Protein AF-A0A7S0N0L8-F1 (afdb_monomer)

Sequence (255 aa):
WGLKSSAADKDWKQLRCPPLEMFHFSRVVVDEFTYLSGRDREMVLNLKATFRWVLSGTPPVGGFADVKGIASFLGIHLGVDEAPPFSKKEQTKAEKFHHFREMHTSAWHARRHQLAQVFLDRFVRQNVAEIDEIPWEEHIEAVTLPPAERAIYMELEHHLQAMEMKTVKAVKASNKRGAGESDKEARLREVLGASGTPEEALLKRCSHFDLAGAASSARAACEEVVAVREAQLEDCKKELTECIAEAGALHDAIA

Mean predicted aligned error: 14.59 Å

Organism: NCBI:txid1411642

Nearest PDB structures (foldseek):
  7r78-assembly1_A  TM=6.888E-01  e=3.223E-12  Cryptococcus neoformans H99
  7r77-assembly1_A  TM=5.155E-01  e=2.733E-12  Cryptococcus neoformans H99
  7t02-assembly1_A  TM=5.258E-01  e=3.828E-11  Cryptococcus neoformans H99
  7r76-assembly1_A  TM=4.824E-01  e=1.873E-11  Cryptococcus neoformans H99

Solvent-accessible surface area (backbone atoms only — not comparable to full-atom values): 15777 Å² total; per-residue (Å²): 80,54,77,86,35,78,61,25,72,75,36,67,84,66,35,53,74,69,66,70,72,82,44,79,35,72,64,46,77,38,70,52,54,85,76,53,53,73,69,61,35,55,52,64,53,66,47,45,52,79,37,68,47,80,41,58,96,78,70,65,70,89,44,57,71,39,43,41,53,57,30,43,64,67,75,43,85,84,75,84,70,96,63,73,95,62,56,87,87,73,57,48,76,64,56,55,52,52,53,69,70,59,69,75,52,72,68,54,58,51,53,49,45,52,51,43,48,54,48,42,73,74,76,54,83,80,83,80,72,97,62,75,87,76,88,78,82,89,81,89,78,86,81,78,71,54,72,50,48,42,48,55,42,51,50,51,50,53,53,50,56,74,65,42,73,77,51,61,69,47,60,76,48,56,84,64,62,96,62,83,81,47,71,69,56,52,55,51,45,64,74,36,61,93,36,94,43,72,67,53,35,54,49,44,56,73,74,45,87,53,75,87,47,97,35,90,41,55,63,50,44,49,54,52,51,50,54,53,50,53,52,51,52,54,50,52,51,51,53,50,53,51,53,50,52,52,52,48,54,54,50,65,75,73,107

pLDDT: mean 78.0, std 13.95, range [39.47, 96.12]

Radius of gyration: 29.24 Å; Cα contacts (8 Å, |Δi|>4): 146; chains: 1; bounding box: 87×60×65 Å

Structure (mmCIF, N/CA/C/O backbone):
data_AF-A0A7S0N0L8-F1
#
_entry.id   AF-A0A7S0N0L8-F1
#
loop_
_atom_site.group_PDB
_atom_site.id
_atom_site.type_symbol
_atom_site.label_atom_id
_atom_site.label_alt_id
_atom_site.label_comp_id
_atom_site.label_asym_id
_atom_site.label_entity_id
_atom_site.label_seq_id
_atom_site.pdbx_PDB_ins_code
_atom_site.Cartn_x
_atom_site.Cartn_y
_atom_site.Cartn_z
_atom_site.occupancy
_atom_site.B_iso_or_equiv
_atom_site.auth_seq_id
_atom_site.auth_comp_id
_atom_site.auth_asym_id
_atom_site.auth_atom_id
_atom_site.pdbx_PDB_model_num
ATOM 1 N N . TRP A 1 1 ? 3.271 24.551 18.161 1.00 59.28 1 TRP A N 1
ATOM 2 C CA . TRP A 1 1 ? 2.129 24.321 19.069 1.00 59.28 1 TRP A CA 1
ATOM 3 C C . TRP A 1 1 ? 2.033 25.395 20.151 1.00 59.28 1 TRP A C 1
ATOM 5 O O . TRP A 1 1 ? 0.962 25.590 20.698 1.00 59.28 1 TRP A O 1
ATOM 15 N N . GLY A 1 2 ? 3.116 26.132 20.462 1.00 67.31 2 GLY A N 1
ATOM 16 C CA . GLY A 1 2 ? 3.045 27.228 21.442 1.00 67.31 2 GLY A CA 1
ATOM 17 C C . GLY A 1 2 ? 2.906 26.758 22.894 1.00 67.31 2 GLY A C 1
ATOM 18 O O . GLY A 1 2 ? 2.604 27.572 23.757 1.00 67.31 2 GLY A O 1
ATOM 19 N N . LEU A 1 3 ? 3.172 25.472 23.159 1.00 68.62 3 LEU A N 1
ATOM 20 C CA . LEU A 1 3 ? 3.034 24.808 24.464 1.00 68.62 3 LEU A CA 1
ATOM 21 C C . LEU A 1 3 ? 3.796 25.493 25.606 1.00 68.62 3 LEU A C 1
ATOM 23 O O . LEU A 1 3 ? 3.378 25.405 26.748 1.00 68.62 3 LEU A O 1
ATOM 27 N N . LYS A 1 4 ? 4.902 26.178 25.298 1.00 75.19 4 LYS A N 1
ATOM 28 C CA . LYS A 1 4 ? 5.724 26.912 26.276 1.00 75.19 4 LYS A CA 1
ATOM 29 C C . LYS A 1 4 ? 5.426 28.415 26.327 1.00 75.19 4 LYS A C 1
ATOM 31 O O . LYS A 1 4 ? 6.178 29.165 26.939 1.00 75.19 4 LYS A O 1
ATOM 36 N N . SER A 1 5 ? 4.399 28.885 25.619 1.00 81.94 5 SER A N 1
ATOM 37 C CA . SER A 1 5 ? 4.019 30.297 25.671 1.00 81.94 5 SER A CA 1
ATOM 38 C C . SER A 1 5 ? 3.266 30.590 26.967 1.00 81.94 5 SER A C 1
ATOM 40 O O . SER A 1 5 ? 2.423 29.805 27.392 1.00 81.94 5 SER A O 1
ATOM 42 N N . SER A 1 6 ? 3.521 31.754 27.562 1.00 78.56 6 SER A N 1
ATOM 43 C CA . SER A 1 6 ? 2.817 32.223 28.764 1.00 78.56 6 SER A CA 1
ATOM 44 C C . SER A 1 6 ? 1.303 32.381 28.560 1.00 78.56 6 SER A C 1
ATOM 46 O O . SER A 1 6 ? 0.546 32.381 29.527 1.00 78.56 6 SER A O 1
ATOM 48 N N . ALA A 1 7 ? 0.857 32.508 27.306 1.00 76.94 7 ALA A N 1
ATOM 49 C CA . ALA A 1 7 ? -0.554 32.525 26.935 1.00 76.94 7 ALA A CA 1
ATOM 50 C C . ALA A 1 7 ? -1.191 31.126 27.009 1.00 76.94 7 ALA A C 1
ATOM 52 O O . ALA A 1 7 ? -2.262 30.988 27.591 1.00 76.94 7 ALA A O 1
ATOM 53 N N . ALA A 1 8 ? -0.521 30.094 26.481 1.00 74.94 8 ALA A N 1
ATOM 54 C CA . ALA A 1 8 ? -1.006 28.712 26.536 1.00 74.94 8 ALA A CA 1
ATOM 55 C C . ALA A 1 8 ? -0.976 28.119 27.957 1.00 74.94 8 ALA A C 1
ATOM 57 O O . ALA A 1 8 ? -1.799 27.265 28.272 1.00 74.94 8 ALA A O 1
ATOM 58 N N . ASP A 1 9 ? -0.058 28.592 28.807 1.00 77.88 9 ASP A N 1
ATOM 59 C CA . ASP A 1 9 ? 0.037 28.202 30.222 1.00 77.88 9 ASP A CA 1
ATOM 60 C C . ASP A 1 9 ? -1.170 28.695 31.047 1.00 77.88 9 ASP A C 1
ATOM 62 O O . ASP A 1 9 ? -1.638 28.020 31.959 1.00 77.88 9 ASP A O 1
ATOM 66 N N . LYS A 1 10 ? -1.727 29.860 30.686 1.00 82.31 10 LYS A N 1
ATOM 67 C CA . LYS A 1 10 ? -2.929 30.422 31.326 1.00 82.31 10 LYS A CA 1
ATOM 68 C C . LYS A 1 10 ? -4.235 29.926 30.706 1.00 82.31 10 LYS A C 1
ATOM 70 O O . LYS A 1 10 ? -5.223 29.781 31.418 1.00 82.31 10 LYS A O 1
ATOM 75 N N . ASP A 1 11 ? -4.254 29.700 29.394 1.00 81.50 11 ASP A N 1
ATOM 76 C CA . ASP A 1 11 ? -5.420 29.212 28.658 1.00 81.50 11 ASP A CA 1
ATOM 77 C C . ASP A 1 11 ? -4.990 28.245 27.548 1.00 81.50 11 ASP A C 1
ATOM 79 O O . ASP A 1 11 ? -4.467 28.642 26.502 1.00 81.50 11 ASP A O 1
ATOM 83 N N . TRP A 1 12 ? -5.264 26.956 27.752 1.00 75.94 12 TRP A N 1
ATOM 84 C CA . TRP A 1 12 ? -4.922 25.897 26.801 1.00 75.94 12 TRP A CA 1
ATOM 85 C C . TRP A 1 12 ? -5.603 26.075 25.434 1.00 75.94 12 TRP A C 1
ATOM 87 O O . TRP A 1 12 ? -5.104 25.554 24.435 1.00 75.94 12 TRP A O 1
ATOM 97 N N . LYS A 1 13 ? -6.701 26.842 25.344 1.00 79.94 13 LYS A N 1
ATOM 98 C CA . LYS A 1 13 ? -7.379 27.143 24.069 1.00 79.94 13 LYS A CA 1
ATOM 99 C C . LYS A 1 13 ? -6.547 28.035 23.146 1.00 79.94 13 LYS A C 1
ATOM 101 O O . LYS A 1 13 ? -6.840 28.114 21.957 1.00 79.94 13 LYS A O 1
ATOM 106 N N . GLN A 1 14 ? -5.495 28.670 23.664 1.00 81.75 14 GLN A N 1
ATOM 107 C CA . GLN A 1 14 ? -4.545 29.460 22.875 1.00 81.75 14 GLN A CA 1
ATOM 108 C C . GLN A 1 14 ? -3.500 28.591 22.152 1.00 81.75 14 GLN A C 1
ATOM 110 O O . GLN A 1 14 ? -2.670 29.112 21.400 1.00 81.75 14 GLN A O 1
ATOM 115 N N . LEU A 1 15 ? -3.515 27.266 22.359 1.00 81.56 15 LEU A N 1
ATOM 116 C CA . LEU A 1 15 ? -2.658 26.342 21.622 1.00 81.56 15 LEU A CA 1
ATOM 117 C C . LEU A 1 15 ? -3.012 26.358 20.134 1.00 81.56 15 LEU A C 1
ATOM 119 O O . LEU A 1 15 ? -4.138 26.086 19.721 1.00 81.56 15 LEU A O 1
ATOM 123 N N . ARG A 1 16 ? -2.004 26.621 19.303 1.00 78.75 16 ARG A N 1
ATOM 124 C CA . ARG A 1 16 ? -2.140 26.516 17.849 1.00 78.75 16 ARG A CA 1
ATOM 125 C C . ARG A 1 16 ? -1.874 25.078 17.430 1.00 78.75 16 ARG A C 1
ATOM 127 O O . ARG A 1 16 ? -0.716 24.653 17.475 1.00 78.75 16 ARG A O 1
ATOM 134 N N . CYS A 1 17 ? -2.930 24.388 16.998 1.00 81.88 17 CYS A N 1
ATOM 135 C CA . CYS A 1 17 ? -2.909 22.986 16.574 1.00 81.88 17 CYS A CA 1
ATOM 136 C C . CYS A 1 17 ? -2.417 22.056 17.702 1.00 81.88 17 CYS A C 1
ATOM 138 O O . CYS A 1 17 ? -1.277 21.585 17.655 1.00 81.88 17 CYS A O 1
ATOM 140 N N . PRO A 1 18 ? -3.218 21.865 18.771 1.00 81.94 18 PRO A N 1
ATOM 141 C CA . PRO A 1 18 ? -2.878 20.892 19.796 1.00 81.94 18 PRO A CA 1
ATOM 142 C C . PRO A 1 18 ? -2.905 19.472 19.196 1.00 81.94 18 PRO A C 1
ATOM 144 O O . PRO A 1 18 ? -3.757 19.184 18.353 1.00 81.94 18 PRO A O 1
ATOM 147 N N . PRO A 1 19 ? -1.996 18.586 19.625 1.00 85.44 19 PRO A N 1
ATOM 148 C CA . PRO A 1 19 ? -2.001 17.185 19.219 1.00 85.44 19 PRO A CA 1
ATOM 149 C C . PRO A 1 19 ? -3.294 16.521 19.666 1.00 85.44 19 PRO A C 1
ATOM 151 O O . PRO A 1 19 ? -3.808 16.798 20.753 1.00 85.44 19 PRO A O 1
ATOM 154 N N . LEU A 1 20 ? -3.791 15.596 18.857 1.00 87.81 20 LEU A N 1
ATOM 155 C CA . LEU A 1 20 ? -5.008 14.867 19.192 1.00 87.81 20 LEU A CA 1
ATOM 156 C C . LEU A 1 20 ? -4.774 13.907 20.370 1.00 87.81 20 LEU A C 1
ATOM 158 O O . LEU A 1 20 ? -5.679 13.680 21.166 1.00 87.81 20 LEU A O 1
ATOM 162 N N . GLU A 1 21 ? -3.547 13.425 20.554 1.00 88.19 21 GLU A N 1
ATOM 163 C CA . GLU A 1 21 ? -3.136 12.509 21.623 1.00 88.19 21 GLU A CA 1
ATOM 164 C C . GLU A 1 21 ? -3.239 13.114 23.031 1.00 88.19 21 GLU A C 1
ATOM 166 O O . GLU A 1 21 ? -3.231 12.375 24.014 1.00 88.19 21 GLU A O 1
ATOM 171 N N . MET A 1 22 ? -3.349 14.442 23.152 1.00 87.19 22 MET A N 1
ATOM 172 C CA . MET A 1 22 ? -3.569 15.109 24.442 1.00 87.19 22 MET A CA 1
ATOM 173 C C . MET A 1 22 ? -4.994 14.933 24.975 1.00 87.19 22 MET A C 1
ATOM 175 O O . MET A 1 22 ? -5.239 15.205 26.151 1.00 87.19 22 MET A O 1
ATOM 179 N N . PHE A 1 23 ? -5.938 14.507 24.136 1.00 88.81 23 PHE A N 1
ATOM 180 C CA . PHE A 1 23 ? -7.350 14.452 24.485 1.00 88.81 23 PHE A CA 1
ATOM 181 C C . PHE A 1 23 ? -7.841 13.015 24.650 1.00 88.81 23 PHE A C 1
ATOM 183 O O . PHE A 1 23 ? -7.390 12.087 23.979 1.00 88.81 23 PHE A O 1
ATOM 190 N N . HIS A 1 24 ? -8.828 12.849 25.531 1.00 94.25 24 HIS A N 1
ATOM 191 C CA . HIS A 1 24 ? -9.632 11.634 25.602 1.00 94.25 24 HIS A CA 1
ATOM 192 C C . HIS A 1 24 ? -10.963 11.881 24.898 1.00 94.25 24 HIS A C 1
ATOM 194 O O . HIS A 1 24 ? -11.795 12.663 25.362 1.00 94.25 24 HIS A O 1
ATOM 200 N N . PHE A 1 25 ? -11.168 11.224 23.763 1.00 94.75 25 PHE A N 1
ATOM 201 C CA . PHE A 1 25 ? -12.360 11.407 22.949 1.00 94.75 25 PHE A CA 1
ATOM 202 C C . PHE A 1 25 ? -13.522 10.564 23.472 1.00 94.75 25 PHE A C 1
ATOM 204 O O . PHE A 1 25 ? -13.368 9.422 23.900 1.00 94.75 25 PHE A O 1
ATOM 211 N N . SER A 1 26 ? -14.743 11.086 23.376 1.00 96.12 26 SER A N 1
ATOM 212 C CA . SER A 1 26 ? -15.922 10.247 23.626 1.00 96.12 26 SER A CA 1
ATOM 213 C C . SER A 1 26 ? -16.056 9.167 22.549 1.00 96.12 26 SER A C 1
ATOM 215 O O . SER A 1 26 ? -16.363 8.019 22.856 1.00 96.12 26 SER A O 1
ATOM 217 N N . ARG A 1 27 ? -15.775 9.512 21.287 1.00 95.38 27 ARG A N 1
ATOM 218 C CA . ARG A 1 27 ? -15.850 8.598 20.147 1.00 95.38 27 ARG A CA 1
ATOM 219 C C . ARG A 1 27 ? -14.758 8.911 19.128 1.00 95.38 27 ARG A C 1
ATOM 221 O O . ARG A 1 27 ? -14.552 10.076 18.810 1.00 95.38 27 ARG A O 1
ATOM 228 N N . VAL A 1 28 ? -14.132 7.872 18.587 1.00 95.12 28 VAL A N 1
ATOM 229 C CA . VAL A 1 28 ? -13.297 7.934 17.379 1.00 95.12 28 VAL A CA 1
ATOM 230 C C . VAL A 1 28 ? -13.959 7.073 16.310 1.00 95.12 28 VAL A C 1
ATOM 232 O O . VAL A 1 28 ? -14.308 5.922 16.573 1.00 95.12 28 VAL A O 1
ATOM 235 N N . VAL A 1 29 ? -14.164 7.645 15.127 1.00 95.25 29 VAL A N 1
ATOM 236 C CA . VAL A 1 29 ? -14.691 6.944 13.952 1.00 95.25 29 VAL A CA 1
ATOM 237 C C . VAL A 1 29 ? -13.611 6.993 12.886 1.00 95.25 29 VAL A C 1
ATOM 239 O O . VAL A 1 29 ? -13.153 8.076 12.532 1.00 95.25 29 VAL A O 1
ATOM 242 N N . VAL A 1 30 ? -13.178 5.824 12.432 1.00 93.44 30 VAL A N 1
ATOM 243 C CA . VAL A 1 30 ? -12.195 5.674 11.363 1.00 93.44 30 VAL A CA 1
ATOM 244 C C . VAL A 1 30 ? -12.940 5.169 10.144 1.00 93.44 30 VAL A C 1
ATOM 246 O O . VAL A 1 30 ? -13.384 4.021 10.133 1.00 93.44 30 VAL A O 1
ATOM 249 N N . ASP A 1 31 ? -13.110 6.046 9.165 1.00 93.38 31 ASP A N 1
ATOM 250 C CA . ASP A 1 31 ? -13.675 5.681 7.874 1.00 93.38 31 ASP A CA 1
ATOM 251 C C . ASP A 1 31 ? -12.581 5.168 6.936 1.00 93.38 31 ASP A C 1
ATOM 253 O O . ASP A 1 31 ? -11.434 5.604 7.042 1.00 93.38 31 ASP A O 1
ATOM 257 N N . GLU A 1 32 ? -12.933 4.202 6.090 1.00 90.81 32 GLU A N 1
ATOM 258 C CA . GLU A 1 32 ? -12.035 3.442 5.210 1.00 90.81 32 GLU A CA 1
ATOM 259 C C . GLU A 1 32 ? -10.626 3.216 5.784 1.00 90.81 32 GLU A C 1
ATOM 261 O O . GLU A 1 32 ? -9.598 3.647 5.251 1.00 90.81 32 GLU A O 1
ATOM 266 N N . PHE A 1 33 ? -10.570 2.502 6.911 1.00 88.44 33 PHE A N 1
ATOM 267 C CA . PHE A 1 33 ? -9.317 2.263 7.641 1.00 88.44 33 PHE A CA 1
ATOM 268 C C . PHE A 1 33 ? -8.241 1.533 6.818 1.00 88.44 33 PHE A C 1
ATOM 270 O O . PHE A 1 33 ? -7.071 1.529 7.205 1.00 88.44 33 PHE A O 1
ATOM 277 N N . THR A 1 34 ? -8.627 0.904 5.707 1.00 86.56 34 THR A N 1
ATOM 278 C CA . THR A 1 34 ? -7.760 0.167 4.781 1.00 86.56 34 THR A CA 1
ATOM 279 C C . THR A 1 34 ? -6.712 1.059 4.116 1.00 86.56 34 THR A C 1
ATOM 281 O O . THR A 1 34 ? -5.635 0.571 3.778 1.00 86.56 34 THR A O 1
ATOM 284 N N . TYR A 1 35 ? -6.963 2.367 4.004 1.00 86.81 35 TYR A N 1
ATOM 285 C CA . TYR A 1 35 ? -5.993 3.326 3.468 1.00 86.81 35 TYR A CA 1
ATOM 286 C C . TYR A 1 35 ? -4.920 3.748 4.480 1.00 86.81 35 TYR A C 1
ATOM 288 O O . TYR A 1 35 ? -3.897 4.321 4.098 1.00 86.81 35 TYR A O 1
ATOM 296 N N . LEU A 1 36 ? -5.115 3.470 5.774 1.00 86.62 36 LEU A N 1
ATOM 297 C CA . LEU A 1 36 ? -4.161 3.874 6.802 1.00 86.62 36 LEU A CA 1
ATOM 298 C C . LEU A 1 36 ? -2.921 2.978 6.779 1.00 86.62 36 LEU A C 1
ATOM 300 O O . LEU A 1 36 ? -2.977 1.776 7.049 1.00 86.62 36 LEU A O 1
ATOM 304 N N . SER A 1 37 ? -1.762 3.591 6.550 1.00 85.75 37 SER A N 1
ATOM 305 C CA . SER A 1 37 ? -0.471 2.909 6.560 1.00 85.75 37 SER A CA 1
ATOM 306 C C . SER A 1 37 ? 0.581 3.704 7.333 1.00 85.75 37 SER A C 1
ATOM 308 O O . SER A 1 37 ? 0.452 4.907 7.561 1.00 85.75 37 SER A O 1
ATOM 310 N N . GLY A 1 38 ? 1.622 3.005 7.793 1.00 88.38 38 GLY A N 1
ATOM 311 C CA . GLY A 1 38 ? 2.767 3.619 8.461 1.00 88.38 38 GLY A CA 1
ATOM 312 C C . GLY A 1 38 ? 2.378 4.507 9.646 1.00 88.38 38 GLY A C 1
ATOM 313 O O . GLY A 1 38 ? 1.729 4.060 10.591 1.00 88.38 38 GLY A O 1
ATOM 314 N N . ARG A 1 39 ? 2.806 5.772 9.592 1.00 86.56 39 ARG A N 1
ATOM 315 C CA . ARG A 1 39 ? 2.667 6.737 10.692 1.00 86.56 39 ARG A CA 1
ATOM 316 C C . ARG A 1 39 ? 1.210 7.070 11.010 1.00 86.56 39 ARG A C 1
ATOM 318 O O . ARG A 1 39 ? 0.869 7.189 12.183 1.00 86.56 39 ARG A O 1
ATOM 325 N N . ASP A 1 40 ? 0.367 7.190 9.991 1.00 88.38 40 ASP A N 1
ATOM 326 C CA . ASP A 1 40 ? -1.020 7.629 10.166 1.00 88.38 40 ASP A CA 1
ATOM 327 C C . ASP A 1 40 ? -1.838 6.560 10.888 1.00 88.38 40 ASP A C 1
ATOM 329 O O . ASP A 1 40 ? -2.600 6.860 11.809 1.00 88.38 40 ASP A O 1
ATOM 333 N N . ARG A 1 41 ? -1.588 5.289 10.549 1.00 90.00 41 ARG A N 1
ATOM 334 C CA . ARG A 1 41 ? -2.147 4.148 11.275 1.00 90.00 41 ARG A CA 1
ATOM 335 C C . ARG A 1 41 ? -1.753 4.188 12.751 1.00 90.00 41 ARG A C 1
ATOM 337 O O . ARG A 1 41 ? -2.630 4.135 13.609 1.00 90.00 41 ARG A O 1
ATOM 344 N N . GLU A 1 42 ? -0.461 4.307 13.053 1.00 88.81 42 GLU A N 1
ATOM 345 C CA . GLU A 1 42 ? 0.034 4.320 14.438 1.00 88.81 42 GLU A CA 1
ATOM 346 C C . GLU A 1 42 ? -0.547 5.479 15.258 1.00 88.81 42 GLU A C 1
ATOM 348 O O . GLU A 1 42 ? -0.940 5.296 16.410 1.00 88.81 42 GLU A O 1
ATOM 353 N N . MET A 1 43 ? -0.669 6.664 14.664 1.00 89.38 43 MET A N 1
ATOM 354 C CA . MET A 1 43 ? -1.299 7.818 15.306 1.00 89.38 43 MET A CA 1
ATOM 355 C C . MET A 1 43 ? -2.754 7.515 15.699 1.00 89.38 43 MET A C 1
ATOM 357 O O . MET A 1 43 ? -3.129 7.662 16.862 1.00 89.38 43 MET A O 1
ATOM 361 N N . VAL A 1 44 ? -3.565 7.009 14.764 1.00 91.00 44 VAL A N 1
ATOM 362 C CA . VAL A 1 44 ? -4.989 6.700 14.996 1.00 91.00 44 VAL A CA 1
ATOM 363 C C . VAL A 1 44 ? -5.188 5.574 16.021 1.00 91.00 44 VAL A C 1
ATOM 365 O O . VAL A 1 44 ? -6.144 5.600 16.812 1.00 91.00 44 VAL A O 1
ATOM 368 N N . LEU A 1 45 ? -4.293 4.582 16.040 1.00 90.75 45 LEU A N 1
ATOM 369 C CA . LEU A 1 45 ? -4.301 3.501 17.031 1.00 90.75 45 LEU A CA 1
ATOM 370 C C . LEU A 1 45 ? -4.047 4.017 18.453 1.00 90.75 45 LEU A C 1
ATOM 372 O O . LEU A 1 45 ? -4.654 3.523 19.403 1.00 90.75 45 LEU A O 1
ATOM 376 N N . ASN A 1 46 ? -3.200 5.036 18.598 1.00 90.50 46 ASN A N 1
ATOM 377 C CA . ASN A 1 46 ? -2.808 5.569 19.900 1.00 90.50 46 ASN A CA 1
ATOM 378 C C . ASN A 1 46 ? -3.786 6.604 20.485 1.00 90.50 46 ASN A C 1
ATOM 380 O O . ASN A 1 46 ? -3.711 6.891 21.685 1.00 90.50 46 ASN A O 1
ATOM 384 N N . LEU A 1 47 ? -4.744 7.110 19.696 1.00 92.81 47 LEU A N 1
ATOM 385 C CA . LEU A 1 47 ? -5.791 8.012 20.190 1.00 92.81 47 LEU A CA 1
ATOM 386 C C . LEU A 1 47 ? -6.635 7.357 21.291 1.00 92.81 47 LEU A C 1
ATOM 388 O O . LEU A 1 47 ? -7.167 6.252 21.135 1.00 92.81 47 LEU A O 1
ATOM 392 N N . LYS A 1 48 ? -6.808 8.070 22.406 1.00 93.44 48 LYS A N 1
ATOM 393 C CA . LYS A 1 48 ? -7.613 7.603 23.539 1.00 93.44 48 LYS A CA 1
ATOM 394 C C . LYS A 1 48 ? -9.079 7.932 23.314 1.00 93.44 48 LYS A C 1
ATOM 396 O O . LYS A 1 48 ? -9.427 9.085 23.076 1.00 93.44 48 LYS A O 1
ATOM 401 N N . ALA A 1 49 ? -9.940 6.919 23.382 1.00 95.00 49 ALA A N 1
ATOM 402 C CA . ALA A 1 49 ? -11.372 7.107 23.217 1.00 95.00 49 ALA A CA 1
ATOM 403 C C . ALA A 1 49 ? -12.199 6.098 24.015 1.00 95.00 49 ALA A C 1
ATOM 405 O O . ALA A 1 49 ? -11.760 4.967 24.215 1.00 95.00 49 ALA A O 1
ATOM 406 N N . THR A 1 50 ? -13.406 6.493 24.428 1.00 95.25 50 THR A N 1
ATOM 407 C CA . THR A 1 50 ? -14.369 5.590 25.085 1.00 95.25 50 THR A CA 1
ATOM 408 C C . THR A 1 50 ? -15.017 4.630 24.087 1.00 95.25 50 THR A C 1
ATOM 410 O O . THR A 1 50 ? -15.164 3.446 24.373 1.00 95.25 50 THR A O 1
ATOM 413 N N . PHE A 1 51 ? -15.381 5.125 22.901 1.00 94.19 51 PHE A N 1
ATOM 414 C CA . PHE A 1 51 ? -15.980 4.323 21.834 1.00 94.19 51 PHE A CA 1
ATOM 415 C C . PHE A 1 51 ? -15.158 4.425 20.553 1.00 94.19 51 PHE A C 1
ATOM 417 O O . PHE A 1 51 ? -14.737 5.517 20.166 1.00 94.19 51 PHE A O 1
ATOM 424 N N . ARG A 1 52 ? -14.963 3.297 19.868 1.00 94.50 52 ARG A N 1
ATOM 425 C CA . ARG A 1 52 ? -14.221 3.231 18.606 1.00 94.50 52 ARG A CA 1
ATOM 426 C C . ARG A 1 52 ? -15.056 2.517 17.554 1.00 94.50 52 ARG A C 1
ATOM 428 O O . ARG A 1 52 ? -15.596 1.450 17.823 1.00 94.50 52 ARG A O 1
ATOM 435 N N . TRP A 1 53 ? -15.166 3.140 16.388 1.00 94.19 53 TRP A N 1
ATOM 436 C CA . TRP A 1 53 ? -15.882 2.616 15.232 1.00 94.19 53 TRP A CA 1
ATOM 437 C C . TRP A 1 53 ? -14.938 2.607 14.045 1.00 94.19 53 TRP A C 1
ATOM 439 O O . TRP A 1 53 ? -14.197 3.566 13.834 1.00 94.19 53 TRP A O 1
ATOM 449 N N . VAL A 1 54 ? -14.962 1.513 13.301 1.00 93.38 54 VAL A N 1
ATOM 450 C CA . VAL A 1 54 ? -14.114 1.295 12.135 1.00 93.38 54 VAL A CA 1
ATOM 451 C C . VAL A 1 54 ? -15.040 0.913 10.995 1.00 93.38 54 VAL A C 1
ATOM 453 O O . VAL A 1 54 ? -15.827 -0.021 11.145 1.00 93.38 54 VAL A O 1
ATOM 456 N N . LEU A 1 55 ? -14.979 1.663 9.902 1.00 92.88 55 LEU A N 1
ATOM 457 C CA . LEU A 1 55 ? -15.839 1.498 8.739 1.00 92.88 55 LEU A CA 1
ATOM 458 C C . LEU A 1 55 ? -14.970 1.154 7.529 1.00 92.88 55 LEU A C 1
ATOM 460 O O . LEU A 1 55 ? -13.858 1.664 7.388 1.00 92.88 55 LEU A O 1
ATOM 464 N N . SER A 1 56 ? -15.457 0.243 6.694 1.00 89.50 56 SER A N 1
ATOM 465 C CA . SER A 1 56 ? -14.903 -0.012 5.367 1.00 89.50 56 SER A CA 1
ATOM 466 C C . SER A 1 56 ? -15.931 -0.746 4.519 1.00 89.50 56 SER A C 1
ATOM 468 O O . SER A 1 56 ? -16.625 -1.632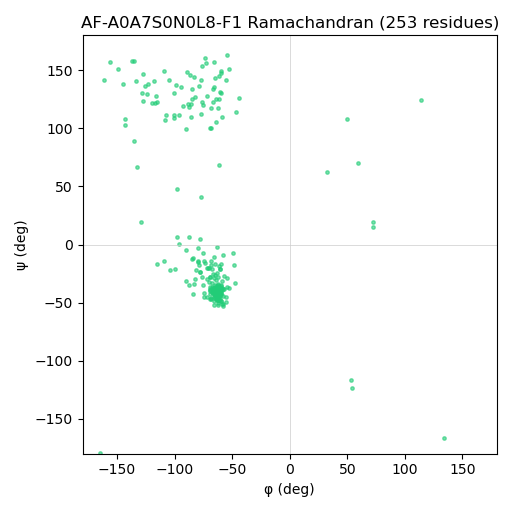 5.028 1.00 89.50 56 SER A O 1
ATOM 470 N N . GLY A 1 57 ? -16.006 -0.405 3.235 1.00 85.75 57 GLY A N 1
ATOM 471 C CA . GLY A 1 57 ? -16.771 -1.159 2.246 1.00 85.75 57 GLY A CA 1
ATOM 472 C C . GLY A 1 57 ? -16.123 -2.498 1.882 1.00 85.75 57 GLY A C 1
ATOM 473 O O . GLY A 1 57 ? -16.826 -3.463 1.592 1.00 85.75 57 GLY A O 1
ATOM 474 N N . THR A 1 58 ? -14.792 -2.590 1.948 1.00 85.38 58 THR A N 1
ATOM 475 C CA . THR A 1 58 ? -14.023 -3.785 1.560 1.00 85.38 58 THR A CA 1
ATOM 476 C C . THR A 1 58 ? -12.978 -4.147 2.623 1.00 85.38 58 THR A C 1
ATOM 478 O O . THR A 1 58 ? -11.772 -4.026 2.375 1.00 85.38 58 THR A O 1
ATOM 481 N N . PRO A 1 59 ? -13.394 -4.573 3.833 1.00 82.94 59 PRO A N 1
ATOM 482 C CA . PRO A 1 59 ? -12.447 -4.916 4.884 1.00 82.94 59 PRO A CA 1
ATOM 483 C C . PRO A 1 59 ? -11.627 -6.160 4.491 1.00 82.94 59 PRO A C 1
ATOM 485 O O . PRO A 1 59 ? -12.204 -7.165 4.066 1.00 82.94 59 PRO A O 1
ATOM 488 N N . PRO A 1 60 ? -10.292 -6.153 4.663 1.00 81.56 60 PRO A N 1
ATOM 489 C CA . PRO A 1 60 ? -9.481 -7.340 4.453 1.00 81.56 60 PRO A CA 1
ATOM 490 C C . PRO A 1 60 ? -9.807 -8.364 5.547 1.00 81.56 60 PRO A C 1
ATOM 492 O O . PRO A 1 60 ? -9.624 -8.119 6.739 1.00 81.56 60 PRO A O 1
ATOM 495 N N . VAL A 1 61 ? -10.327 -9.517 5.134 1.00 80.31 61 VAL A N 1
ATOM 496 C CA . VAL A 1 61 ? -10.673 -10.650 6.013 1.00 80.31 61 VAL A CA 1
ATOM 497 C C . VAL A 1 61 ? -10.074 -11.965 5.498 1.00 80.31 61 VAL A C 1
ATOM 499 O O . VAL A 1 61 ? -10.524 -13.046 5.866 1.00 80.31 61 VAL A O 1
ATOM 502 N N . GLY A 1 62 ? -9.056 -11.879 4.633 1.00 79.19 62 GLY A N 1
ATOM 503 C CA . GLY A 1 62 ? -8.457 -13.026 3.944 1.00 79.19 62 GLY A CA 1
ATOM 504 C C . GLY A 1 62 ? -7.653 -13.952 4.860 1.00 79.19 62 GLY A C 1
ATOM 505 O O . GLY A 1 62 ? -7.451 -15.119 4.531 1.00 79.19 62 GLY A O 1
ATOM 506 N N . GLY A 1 63 ? -7.227 -13.470 6.030 1.00 84.69 63 GLY A N 1
ATOM 507 C CA . GLY A 1 63 ? -6.585 -14.300 7.044 1.00 84.69 63 GLY A CA 1
ATOM 508 C C . GLY A 1 63 ? -6.503 -13.653 8.424 1.00 84.69 63 GLY A C 1
ATOM 509 O O . GLY A 1 63 ? -6.920 -12.518 8.650 1.00 84.69 63 GLY A O 1
ATOM 510 N N . PHE A 1 64 ? -5.915 -14.383 9.378 1.00 87.69 64 PHE A N 1
ATOM 511 C CA . PHE A 1 64 ? -5.803 -13.926 10.770 1.00 87.69 64 PHE A CA 1
ATOM 512 C C . PHE A 1 64 ? -5.083 -12.578 10.925 1.00 87.69 64 PHE A C 1
ATOM 514 O O . PHE A 1 64 ? -5.467 -11.779 11.777 1.00 87.69 64 PHE A O 1
ATOM 521 N N . ALA A 1 65 ? -4.038 -12.328 10.130 1.00 86.44 65 ALA A N 1
ATOM 522 C CA . ALA A 1 65 ? -3.274 -11.083 10.200 1.00 86.44 65 ALA A CA 1
ATOM 523 C C . ALA A 1 65 ? -4.151 -9.859 9.888 1.00 86.44 65 ALA A C 1
ATOM 525 O O . ALA A 1 65 ? -4.043 -8.838 10.569 1.00 86.44 65 ALA A O 1
ATOM 526 N N . ASP A 1 66 ? -5.070 -9.994 8.932 1.00 87.62 66 ASP A N 1
ATOM 527 C CA . ASP A 1 66 ? -5.978 -8.920 8.539 1.00 87.62 66 ASP A CA 1
ATOM 528 C C . ASP A 1 66 ? -6.996 -8.633 9.650 1.00 87.62 66 ASP A C 1
ATOM 530 O O . ASP A 1 66 ? -7.153 -7.492 10.089 1.00 87.62 66 ASP A O 1
ATOM 534 N N . VAL A 1 67 ? -7.599 -9.690 10.208 1.00 90.81 67 VAL A N 1
ATOM 535 C CA . VAL A 1 67 ? -8.544 -9.582 11.333 1.00 90.81 67 VAL A CA 1
ATOM 536 C C . VAL A 1 67 ? -7.865 -9.003 12.577 1.00 90.81 67 VAL A C 1
ATOM 538 O O . VAL A 1 67 ? -8.439 -8.169 13.278 1.00 90.81 67 VAL A O 1
ATOM 541 N N . LYS A 1 68 ? -6.609 -9.378 12.840 1.00 89.75 68 LYS A N 1
ATOM 542 C CA . LYS A 1 68 ? -5.788 -8.773 13.896 1.00 89.75 68 LYS A CA 1
ATOM 543 C C . LYS A 1 68 ? -5.532 -7.288 13.633 1.00 89.75 68 LYS A C 1
ATOM 545 O O . LYS A 1 68 ? -5.563 -6.493 14.573 1.00 89.75 68 LYS A O 1
ATOM 550 N N . GLY A 1 69 ? -5.315 -6.906 12.375 1.00 88.75 69 GLY A N 1
ATOM 551 C CA . GLY A 1 69 ? -5.241 -5.512 11.948 1.00 88.75 69 GLY A CA 1
ATOM 552 C C . GLY A 1 69 ? -6.491 -4.731 12.350 1.00 88.75 69 GLY A C 1
ATOM 553 O O . GLY A 1 69 ? -6.375 -3.702 13.013 1.00 88.75 69 GLY A O 1
ATOM 554 N N . ILE A 1 70 ? -7.679 -5.264 12.065 1.00 91.12 70 ILE A N 1
ATOM 555 C CA . ILE A 1 70 ? -8.963 -4.658 12.459 1.00 91.12 70 ILE A CA 1
ATOM 556 C C . ILE A 1 70 ? -9.086 -4.568 13.985 1.00 91.12 70 ILE A C 1
ATOM 558 O O . ILE A 1 70 ? -9.393 -3.509 14.530 1.00 91.12 70 ILE A O 1
ATOM 562 N N . ALA A 1 71 ? -8.789 -5.658 14.695 1.00 91.88 71 ALA A N 1
ATOM 563 C CA . ALA A 1 71 ? -8.866 -5.705 16.152 1.00 91.88 71 ALA A CA 1
ATOM 564 C C . ALA A 1 71 ? -7.950 -4.676 16.829 1.00 91.88 71 ALA A C 1
ATOM 566 O O . ALA A 1 71 ? -8.343 -4.073 17.831 1.00 91.88 71 ALA A O 1
ATOM 567 N N . SER A 1 72 ? -6.777 -4.400 16.243 1.00 91.25 72 SER A N 1
ATOM 568 C CA . SER A 1 72 ? -5.868 -3.366 16.743 1.00 91.25 72 SER A CA 1
ATOM 569 C C . SER A 1 72 ? -6.525 -1.981 16.766 1.00 91.25 72 SER A C 1
ATOM 571 O O . SER A 1 72 ? -6.372 -1.259 17.750 1.00 91.25 72 SER A O 1
ATOM 573 N N . PHE A 1 73 ? -7.366 -1.650 15.776 1.00 90.50 73 PHE A N 1
ATOM 574 C CA . PHE A 1 73 ? -8.125 -0.395 15.759 1.00 90.50 73 PHE A CA 1
ATOM 575 C C . PHE A 1 73 ? -9.198 -0.304 16.834 1.00 90.50 73 PHE A C 1
ATOM 577 O O . PHE A 1 73 ? -9.627 0.805 17.136 1.00 90.50 73 PHE A O 1
ATOM 584 N N . LEU A 1 74 ? -9.611 -1.416 17.436 1.00 90.56 74 LEU A N 1
ATOM 585 C CA . LEU A 1 74 ? -10.515 -1.443 18.587 1.00 90.56 74 LEU A CA 1
ATOM 586 C C . LEU A 1 74 ? -9.759 -1.548 19.922 1.00 90.56 74 LEU A C 1
ATOM 588 O O . LEU A 1 74 ? -10.387 -1.582 20.977 1.00 90.56 74 LEU A O 1
ATOM 592 N N . GLY A 1 75 ? -8.423 -1.598 19.891 1.00 87.25 75 GLY A N 1
ATOM 593 C CA . GLY A 1 75 ? -7.590 -1.824 21.073 1.00 87.25 75 GLY A CA 1
ATOM 594 C C . GLY A 1 75 ? -7.642 -3.264 21.595 1.00 87.25 75 GLY A C 1
ATOM 595 O O . GLY A 1 75 ? -7.309 -3.504 22.753 1.00 87.25 75 GLY A O 1
ATOM 596 N N . ILE A 1 76 ? -8.068 -4.223 20.766 1.00 90.38 76 ILE A N 1
ATOM 597 C CA . ILE A 1 76 ? -8.182 -5.640 21.123 1.00 90.38 76 ILE A CA 1
ATOM 598 C C . ILE A 1 76 ? -6.971 -6.397 20.576 1.00 90.38 76 ILE A C 1
ATOM 600 O O . ILE A 1 76 ? -6.636 -6.311 19.395 1.00 90.38 76 ILE A O 1
ATOM 604 N N . HIS A 1 77 ? -6.324 -7.184 21.434 1.00 88.56 77 HIS A N 1
ATOM 605 C CA . HIS A 1 77 ? -5.177 -8.001 21.056 1.00 88.56 77 HIS A CA 1
ATOM 606 C C . HIS A 1 77 ? -5.592 -9.462 20.836 1.00 88.56 77 HIS A C 1
ATOM 608 O O . HIS A 1 77 ? -5.896 -10.170 21.792 1.00 88.56 77 HIS A O 1
ATOM 614 N N . LEU A 1 78 ? -5.589 -9.921 19.579 1.00 86.00 78 LEU A N 1
ATOM 615 C CA . LEU A 1 78 ? -5.974 -11.297 19.220 1.00 86.00 78 LEU A CA 1
ATOM 616 C C . LEU A 1 78 ? -4.834 -12.323 19.338 1.00 86.00 78 LEU A C 1
ATOM 618 O O . LEU A 1 78 ? -5.095 -13.523 19.291 1.00 86.00 78 LEU A O 1
ATOM 622 N N . GLY A 1 79 ? -3.583 -11.876 19.489 1.00 82.69 79 GLY A N 1
ATOM 623 C CA . GLY A 1 79 ? -2.419 -12.746 19.670 1.00 82.69 79 GLY A CA 1
ATOM 624 C C . GLY A 1 79 ? -1.208 -12.374 18.812 1.00 82.69 79 GLY A C 1
ATOM 625 O O . GLY A 1 79 ? -1.125 -11.292 18.224 1.00 82.69 79 GLY A O 1
ATOM 626 N N . VAL A 1 80 ? -0.248 -13.296 18.751 1.00 75.12 80 VAL A N 1
ATOM 627 C CA . VAL A 1 80 ? 1.077 -13.104 18.141 1.00 75.12 80 VAL A CA 1
ATOM 628 C C . VAL A 1 80 ? 1.065 -13.464 16.648 1.00 75.12 80 VAL A C 1
ATOM 630 O O . VAL A 1 80 ? 0.292 -14.316 16.204 1.00 75.12 80 VAL A O 1
ATOM 633 N N . ASP A 1 81 ? 1.897 -12.774 15.865 1.00 69.44 81 ASP A N 1
ATOM 634 C CA . ASP A 1 81 ? 2.082 -13.054 14.436 1.00 69.44 81 ASP A CA 1
ATOM 635 C C . ASP A 1 81 ? 2.957 -14.296 14.212 1.00 69.44 81 ASP A C 1
ATOM 637 O O . ASP A 1 81 ? 3.797 -14.632 15.039 1.00 69.44 81 ASP A O 1
ATOM 641 N N . GLU A 1 82 ? 2.772 -14.977 13.076 1.00 64.44 82 GLU A N 1
ATOM 642 C CA . GLU A 1 82 ? 3.628 -16.112 12.671 1.00 64.44 82 GLU A CA 1
ATOM 643 C C . GLU A 1 82 ? 5.039 -15.672 12.282 1.00 64.44 82 GLU A C 1
ATOM 645 O O . GLU A 1 82 ? 6.011 -16.412 12.444 1.00 64.44 82 GLU A O 1
ATOM 650 N N . ALA A 1 83 ? 5.143 -14.470 11.719 1.00 62.03 83 ALA A N 1
ATOM 651 C CA . ALA A 1 83 ? 6.407 -13.866 11.362 1.00 62.03 83 ALA A CA 1
ATOM 652 C C . ALA A 1 83 ? 6.818 -12.886 12.466 1.00 62.03 83 ALA A C 1
ATOM 654 O O . ALA A 1 83 ? 5.977 -12.122 12.947 1.00 62.03 83 ALA A O 1
ATOM 655 N N . PRO A 1 84 ? 8.100 -12.864 12.862 1.00 55.69 84 PRO A N 1
ATOM 656 C CA . PRO A 1 84 ? 8.586 -11.853 13.785 1.00 55.69 84 PRO A CA 1
ATOM 657 C C . PRO A 1 84 ? 8.384 -10.445 13.194 1.00 55.69 84 PRO A C 1
ATOM 659 O O . PRO A 1 84 ? 8.508 -10.265 11.979 1.00 55.69 84 PRO A O 1
ATOM 662 N N . PRO A 1 85 ? 8.159 -9.428 14.044 1.00 54.69 85 PRO A N 1
ATOM 663 C CA . PRO A 1 85 ? 7.990 -8.038 13.613 1.00 54.69 85 PRO A CA 1
ATOM 664 C C . PRO A 1 85 ? 9.266 -7.439 12.993 1.00 54.69 85 PRO A C 1
ATOM 666 O O . PRO A 1 85 ? 9.231 -6.357 12.412 1.00 54.69 85 PRO A O 1
ATOM 669 N N . PHE A 1 86 ? 10.403 -8.132 13.104 1.00 54.88 86 PHE A N 1
ATOM 670 C CA . PHE A 1 86 ? 11.689 -7.679 12.591 1.00 54.88 86 PHE A CA 1
ATOM 671 C C . PHE A 1 86 ? 11.870 -8.040 11.120 1.00 54.88 86 PHE A C 1
ATOM 673 O O . PHE A 1 86 ? 11.699 -9.193 10.708 1.00 54.88 86 PHE A O 1
ATOM 680 N N . SER A 1 87 ? 12.332 -7.069 10.333 1.00 53.69 87 SER A N 1
ATOM 681 C CA . SER A 1 87 ? 12.772 -7.305 8.961 1.00 53.69 87 SER A CA 1
ATOM 682 C C . SER A 1 87 ? 13.857 -8.392 8.942 1.00 53.69 87 SER A C 1
ATOM 684 O O . SER A 1 87 ? 14.761 -8.387 9.777 1.00 53.69 87 SER A O 1
ATOM 686 N N . LYS A 1 88 ? 13.862 -9.291 7.940 1.00 58.09 88 LYS A N 1
ATOM 687 C CA . LYS A 1 88 ? 14.903 -10.342 7.734 1.00 58.09 88 LYS A CA 1
ATOM 688 C C . LYS A 1 88 ? 16.354 -9.821 7.801 1.00 58.09 88 LYS A C 1
ATOM 690 O O . LYS A 1 88 ? 17.307 -10.602 7.896 1.00 58.09 88 LYS A O 1
ATOM 695 N N . LYS A 1 89 ? 16.492 -8.503 7.657 1.00 58.06 89 LYS A N 1
ATOM 696 C CA . LYS A 1 89 ? 17.689 -7.672 7.661 1.00 58.06 89 LYS A CA 1
ATOM 697 C C . LYS A 1 89 ? 18.261 -7.390 9.061 1.00 58.06 89 LYS A C 1
ATOM 699 O O . LYS A 1 89 ? 19.454 -7.112 9.119 1.00 58.06 89 LYS A O 1
ATOM 704 N N . GLU A 1 90 ? 17.451 -7.467 10.113 1.00 58.69 90 GLU A N 1
ATOM 705 C CA . GLU A 1 90 ? 17.809 -7.147 11.509 1.00 58.69 90 GLU A CA 1
ATOM 706 C C . GLU A 1 90 ? 17.893 -8.390 12.397 1.00 58.69 90 GLU A C 1
ATOM 708 O O . GLU A 1 90 ? 18.476 -8.339 13.472 1.00 58.69 90 GLU A O 1
ATOM 713 N N . GLN A 1 91 ? 17.373 -9.524 11.924 1.00 61.88 91 GLN A N 1
ATOM 714 C CA . GLN A 1 91 ? 17.370 -10.756 12.702 1.00 61.88 91 GLN A CA 1
ATOM 715 C C . GLN A 1 91 ? 18.764 -11.365 12.826 1.00 61.88 91 GLN A C 1
ATOM 717 O O . GLN A 1 91 ? 19.433 -11.652 11.817 1.00 61.88 91 GLN A O 1
ATOM 722 N N . THR A 1 92 ? 19.162 -11.648 14.063 1.00 72.44 92 THR A N 1
ATOM 723 C CA . THR A 1 92 ? 20.385 -12.399 14.346 1.00 72.44 92 THR A CA 1
ATOM 724 C C . THR A 1 92 ? 20.269 -13.839 13.832 1.00 72.44 92 THR A C 1
ATOM 726 O O . THR A 1 92 ? 19.181 -14.385 13.629 1.00 72.44 92 THR A O 1
ATOM 729 N N . LYS A 1 93 ? 21.412 -14.500 13.588 1.00 71.62 93 LYS A N 1
ATOM 730 C CA . LYS A 1 93 ? 21.418 -15.918 13.175 1.00 71.62 93 LYS A CA 1
ATOM 731 C C . LYS A 1 93 ? 20.736 -16.815 14.221 1.00 71.62 93 LYS A C 1
ATOM 733 O O . LYS A 1 93 ? 20.111 -17.800 13.842 1.00 71.62 93 LYS A O 1
ATOM 738 N N . ALA A 1 94 ? 20.822 -16.442 15.500 1.00 69.75 94 ALA A N 1
ATOM 739 C CA . ALA A 1 94 ? 20.150 -17.124 16.599 1.00 69.75 94 ALA A CA 1
ATOM 740 C C . ALA A 1 94 ? 18.624 -16.951 16.533 1.00 69.75 94 ALA A C 1
ATOM 742 O O . ALA A 1 94 ? 17.911 -17.944 16.589 1.00 69.75 94 ALA A O 1
ATOM 743 N N . GLU A 1 95 ? 18.110 -15.737 16.317 1.00 69.75 95 GLU A N 1
ATOM 744 C CA . GLU A 1 95 ? 16.663 -15.491 16.162 1.00 69.75 95 GLU A CA 1
ATOM 745 C C . GLU A 1 95 ? 16.063 -16.238 14.968 1.00 69.75 95 GLU A C 1
ATOM 747 O O . GLU A 1 95 ? 14.997 -16.838 15.086 1.00 69.75 95 GLU A O 1
ATOM 752 N N . LYS A 1 96 ? 16.776 -16.282 13.834 1.00 67.00 96 LYS A N 1
ATOM 753 C CA . LYS A 1 96 ? 16.358 -17.090 12.675 1.00 67.00 96 LYS A CA 1
ATOM 754 C C . LYS A 1 96 ? 16.280 -18.572 13.024 1.00 67.00 96 LYS A C 1
ATOM 756 O O . LYS A 1 96 ? 15.333 -19.243 12.633 1.00 67.00 96 LYS A O 1
ATOM 761 N N . PHE A 1 97 ? 17.266 -19.081 13.759 1.00 66.50 97 PHE A N 1
ATOM 762 C CA . PHE A 1 97 ? 17.297 -20.479 14.180 1.00 66.50 97 PHE A CA 1
ATOM 763 C C . PHE A 1 97 ? 16.186 -20.812 15.189 1.00 66.50 97 PHE A C 1
ATOM 765 O O . PHE A 1 97 ? 15.547 -21.854 15.068 1.00 66.50 97 PHE A O 1
ATOM 772 N N . HIS A 1 98 ? 15.911 -19.919 16.144 1.00 63.88 98 HIS A N 1
ATOM 773 C CA . HIS A 1 98 ? 14.800 -20.069 17.086 1.00 63.88 98 HIS A CA 1
ATOM 774 C C . HIS A 1 98 ? 13.440 -20.067 16.377 1.00 63.88 98 HIS A C 1
ATOM 776 O O . HIS A 1 98 ? 12.605 -20.910 16.690 1.00 63.88 98 HIS A O 1
ATOM 782 N N . HIS A 1 99 ? 13.256 -19.223 15.358 1.00 61.44 99 HIS A N 1
ATOM 783 C CA . HIS A 1 99 ? 12.028 -19.191 14.555 1.00 61.44 99 HIS A CA 1
ATOM 784 C C . HIS A 1 99 ? 11.783 -20.497 13.788 1.00 61.44 99 HIS A C 1
ATOM 786 O O . HIS A 1 99 ? 10.680 -21.031 13.819 1.00 61.44 99 HIS A O 1
ATOM 792 N N . PHE A 1 100 ? 12.824 -21.083 13.186 1.00 61.62 100 PHE A N 1
ATOM 793 C CA . PHE A 1 100 ? 12.707 -22.405 12.556 1.00 61.62 100 PHE A CA 1
ATOM 794 C C . PHE A 1 100 ? 12.402 -23.528 13.558 1.00 61.62 100 PHE A C 1
ATOM 796 O O . PHE A 1 100 ? 11.820 -24.542 13.175 1.00 61.62 100 PHE A O 1
ATOM 803 N N . ARG A 1 101 ? 12.786 -23.365 14.831 1.00 57.59 101 ARG A N 1
ATOM 804 C CA . ARG A 1 101 ? 12.473 -24.317 15.908 1.00 57.59 101 ARG A CA 1
ATOM 805 C C . ARG A 1 101 ? 11.025 -24.225 16.381 1.00 57.59 101 ARG A C 1
ATOM 807 O O . ARG A 1 101 ? 10.491 -25.224 16.851 1.00 57.59 101 ARG A O 1
ATOM 814 N N . GLU A 1 102 ? 10.401 -23.061 16.257 1.00 59.03 102 GLU A N 1
ATOM 815 C CA . GLU A 1 102 ? 9.026 -22.795 16.680 1.00 59.03 102 GLU A CA 1
ATOM 816 C C . GLU A 1 102 ? 8.049 -22.888 15.503 1.00 59.03 102 GLU A C 1
ATOM 818 O O . GLU A 1 102 ? 7.195 -22.026 15.310 1.00 59.03 102 GLU A O 1
ATOM 823 N N . MET A 1 103 ? 8.135 -23.957 14.701 1.00 63.91 103 MET A N 1
ATOM 824 C CA . MET A 1 103 ? 7.022 -24.273 13.807 1.00 63.91 103 MET A CA 1
ATOM 825 C C . MET A 1 103 ? 5.801 -24.610 14.664 1.00 63.91 103 MET A C 1
ATOM 827 O O . MET A 1 103 ? 5.732 -25.664 15.302 1.00 63.91 103 MET A O 1
ATOM 831 N N . HIS A 1 104 ? 4.855 -23.676 14.724 1.00 73.62 104 HIS A N 1
ATOM 832 C CA . HIS A 1 104 ? 3.594 -23.886 15.410 1.00 73.62 104 HIS A CA 1
ATOM 833 C C . HIS A 1 104 ? 2.845 -25.077 14.799 1.00 73.62 104 HIS A C 1
ATOM 835 O O . HIS A 1 104 ? 2.942 -25.380 13.611 1.00 73.62 104 HIS A O 1
ATOM 841 N N . THR A 1 105 ? 2.104 -25.796 15.637 1.00 82.56 105 THR A N 1
ATOM 842 C CA . THR A 1 105 ? 1.338 -26.961 15.192 1.00 82.56 105 THR A CA 1
ATOM 843 C C . THR A 1 105 ? 0.126 -26.529 14.365 1.00 82.56 105 THR A C 1
ATOM 845 O O . THR A 1 105 ? -0.416 -25.440 14.550 1.00 82.56 105 THR A O 1
ATOM 848 N N . SER A 1 106 ? -0.384 -27.408 13.499 1.00 83.62 106 SER A N 1
ATOM 849 C CA . SER A 1 106 ? -1.639 -27.171 12.761 1.00 83.62 106 SER A CA 1
ATOM 850 C C . SER A 1 106 ? -2.808 -26.799 13.687 1.00 83.62 106 SER A C 1
ATOM 852 O O . SER A 1 106 ? -3.594 -25.904 13.378 1.00 83.62 106 SER A O 1
ATOM 854 N N . ALA A 1 107 ? -2.872 -27.416 14.871 1.00 86.06 107 ALA A N 1
ATOM 855 C CA . ALA A 1 107 ? -3.853 -27.104 15.907 1.00 86.06 107 ALA A CA 1
ATOM 856 C C . ALA A 1 107 ? -3.745 -25.657 16.428 1.00 86.06 107 ALA A C 1
ATOM 858 O O . ALA A 1 107 ? -4.764 -25.031 16.724 1.00 86.06 107 ALA A O 1
ATOM 859 N N . TRP A 1 108 ? -2.534 -25.099 16.512 1.00 86.56 108 TRP A N 1
ATOM 860 C CA . TRP A 1 108 ? -2.326 -23.698 16.882 1.00 86.56 108 TRP A CA 1
ATOM 861 C C . TRP A 1 108 ? -2.892 -22.748 15.816 1.00 86.56 108 TRP A C 1
ATOM 863 O O . TRP A 1 108 ? -3.642 -21.829 16.154 1.00 86.56 108 TRP A O 1
ATOM 873 N N . HIS A 1 109 ? -2.628 -23.016 14.531 1.00 85.38 109 HIS A N 1
ATOM 874 C CA . HIS A 1 109 ? -3.162 -22.210 13.423 1.00 85.38 109 HIS A CA 1
ATOM 875 C C . HIS A 1 109 ? -4.696 -22.253 13.364 1.00 85.38 109 HIS A C 1
ATOM 877 O O . HIS A 1 109 ? -5.334 -21.215 13.152 1.00 85.38 109 HIS A O 1
ATOM 883 N N . ALA A 1 110 ? -5.287 -23.429 13.607 1.00 88.06 110 ALA A N 1
ATOM 884 C CA . ALA A 1 110 ? -6.735 -23.615 13.667 1.00 88.06 110 ALA A CA 1
ATOM 885 C C . ALA A 1 110 ? -7.364 -22.833 14.831 1.00 88.06 110 ALA A C 1
ATOM 887 O O . ALA A 1 110 ? -8.326 -22.090 14.636 1.00 88.06 110 ALA A O 1
ATOM 888 N N . ARG A 1 111 ? -6.775 -22.918 16.032 1.00 88.69 111 ARG A N 1
ATOM 889 C CA . ARG A 1 111 ? -7.244 -22.167 17.207 1.00 88.69 111 ARG A CA 1
ATOM 890 C C . ARG A 1 111 ? -7.205 -20.660 16.972 1.00 88.69 111 ARG A C 1
ATOM 892 O O . ARG A 1 111 ? -8.106 -19.937 17.385 1.00 88.69 111 ARG A O 1
ATOM 899 N N . ARG A 1 112 ? -6.169 -20.178 16.293 1.00 89.31 112 ARG A N 1
ATOM 900 C CA . ARG A 1 112 ? -6.006 -18.764 15.970 1.00 89.31 112 ARG A CA 1
ATOM 901 C C . ARG A 1 112 ? -7.080 -18.265 14.991 1.00 89.31 112 ARG A C 1
ATOM 903 O O . ARG A 1 112 ? -7.648 -17.198 15.211 1.00 89.31 112 ARG A O 1
ATOM 910 N N . HIS A 1 113 ? -7.416 -19.052 13.969 1.00 89.88 113 HIS A N 1
ATOM 911 C CA . HIS A 1 113 ? -8.549 -18.748 13.084 1.00 89.88 113 HIS A CA 1
ATOM 912 C C . HIS A 1 113 ? -9.878 -18.743 13.836 1.00 89.88 113 HIS A C 1
ATOM 914 O O . HIS A 1 113 ? -10.678 -17.834 13.647 1.00 89.88 113 HIS A O 1
ATOM 920 N N . GLN A 1 114 ? -10.081 -19.694 14.748 1.00 92.31 114 GLN A N 1
ATOM 921 C CA . GLN A 1 114 ? -11.274 -19.718 15.590 1.00 92.31 114 GLN A CA 1
ATOM 922 C C . GLN A 1 114 ? -11.399 -18.445 16.442 1.00 92.31 114 GLN A C 1
ATOM 924 O O . GLN A 1 114 ? -12.484 -17.884 16.548 1.00 92.31 114 GLN A O 1
ATOM 929 N N . LEU A 1 115 ? -10.296 -17.947 17.013 1.00 91.69 115 LEU A N 1
ATOM 930 C CA . LEU A 1 115 ? -10.291 -16.684 17.761 1.00 91.69 115 LEU A CA 1
ATOM 931 C C . LEU A 1 115 ? -10.627 -15.477 16.878 1.00 91.69 115 LEU A C 1
ATOM 933 O O . LEU A 1 115 ? -11.397 -14.615 17.299 1.00 91.69 115 LEU A O 1
ATOM 937 N N . ALA A 1 116 ? -10.079 -15.417 15.661 1.00 91.56 116 ALA A N 1
ATOM 938 C CA . ALA A 1 116 ? -10.449 -14.382 14.698 1.00 91.56 116 ALA A CA 1
ATOM 939 C C . ALA A 1 116 ? -11.936 -14.453 14.336 1.00 91.56 116 ALA A C 1
ATOM 941 O O . ALA A 1 116 ? -12.596 -13.419 14.339 1.00 91.56 116 ALA A O 1
ATOM 942 N N . GLN A 1 117 ? -12.481 -15.649 14.112 1.00 92.94 117 GLN A N 1
ATOM 943 C CA . GLN A 1 117 ? -13.903 -15.818 13.823 1.00 92.94 117 GLN A CA 1
ATOM 944 C C . GLN A 1 117 ? -14.776 -15.315 14.979 1.00 92.94 117 GLN A C 1
ATOM 946 O O . GLN A 1 117 ? -15.674 -14.513 14.759 1.00 92.94 117 GLN A O 1
ATOM 951 N N . VAL A 1 118 ? -14.451 -15.680 16.224 1.00 93.88 118 VAL A N 1
ATOM 952 C CA . VAL A 1 118 ? -15.176 -15.193 17.413 1.00 93.88 118 VAL A CA 1
ATOM 953 C C . VAL A 1 118 ? -15.134 -13.666 17.514 1.00 93.88 118 VAL A C 1
ATOM 955 O O . VAL A 1 118 ? -16.124 -13.038 17.892 1.00 93.88 118 VAL A O 1
ATOM 958 N N . PHE A 1 119 ? -13.998 -13.050 17.178 1.00 93.62 119 PHE A N 1
ATOM 959 C CA . PHE A 1 119 ? -13.891 -11.596 17.116 1.00 93.62 119 PHE A CA 1
ATOM 960 C C . PHE A 1 119 ? -14.819 -11.003 16.046 1.00 93.62 119 PHE A C 1
ATOM 962 O O . PHE A 1 119 ? -15.556 -10.064 16.354 1.00 93.62 119 PHE A O 1
ATOM 969 N N . LEU A 1 120 ? -14.819 -11.559 14.830 1.00 92.56 120 LEU A N 1
ATOM 970 C CA . LEU A 1 120 ? -15.693 -11.115 13.742 1.00 92.56 120 LEU A CA 1
ATOM 971 C C . LEU A 1 120 ? -17.169 -11.239 14.138 1.00 92.56 120 LEU A C 1
ATOM 973 O O . LEU A 1 120 ? -17.904 -10.257 14.070 1.00 92.56 120 LEU A O 1
ATOM 977 N N . ASP A 1 121 ? -17.575 -12.392 14.668 1.00 92.62 121 ASP A N 1
ATOM 978 C CA . ASP A 1 121 ? -18.954 -12.658 15.089 1.00 92.62 121 ASP A CA 1
ATOM 979 C C . ASP A 1 121 ? -19.424 -11.669 16.172 1.00 92.62 121 ASP A C 1
ATOM 981 O O . ASP A 1 121 ? -20.588 -11.245 16.217 1.00 92.62 121 ASP A O 1
ATOM 985 N N . ARG A 1 122 ? -18.514 -11.267 17.068 1.00 92.88 122 ARG A N 1
ATOM 986 C CA . ARG A 1 122 ? -18.836 -10.391 18.198 1.00 92.88 122 ARG A CA 1
ATOM 987 C C . ARG A 1 122 ? -18.831 -8.908 17.839 1.00 92.88 122 ARG A C 1
ATOM 989 O O . ARG A 1 122 ? -19.713 -8.195 18.319 1.00 92.88 122 ARG A O 1
ATOM 996 N N . PHE A 1 123 ? -17.849 -8.453 17.065 1.00 91.50 123 PHE A N 1
ATOM 997 C CA . PHE A 1 123 ? -17.546 -7.027 16.892 1.00 91.50 123 PHE A CA 1
ATOM 998 C C . PHE A 1 123 ? -17.769 -6.499 15.477 1.00 91.50 123 PHE A C 1
ATOM 1000 O O . PHE A 1 123 ? -17.860 -5.286 15.309 1.00 91.50 123 PHE A O 1
ATOM 1007 N N . VAL A 1 124 ? -17.874 -7.369 14.473 1.00 91.12 124 VAL A N 1
ATOM 1008 C CA . VAL A 1 124 ? -18.049 -6.961 13.078 1.00 91.12 124 VAL A CA 1
ATOM 1009 C C . VAL A 1 124 ? -19.492 -7.190 12.648 1.00 91.12 124 VAL A C 1
ATOM 1011 O O . VAL A 1 124 ? -20.161 -8.143 13.055 1.00 91.12 124 VAL A O 1
ATOM 1014 N N . ARG A 1 125 ? -20.008 -6.261 11.850 1.00 90.19 125 ARG A N 1
ATOM 1015 C CA . ARG A 1 125 ? -21.327 -6.340 11.230 1.00 90.19 125 ARG A CA 1
ATOM 1016 C C . ARG A 1 125 ? -21.186 -5.956 9.770 1.00 90.19 125 ARG A C 1
ATOM 1018 O O . ARG A 1 125 ? -20.440 -5.037 9.449 1.00 90.19 125 ARG A O 1
ATOM 1025 N N . GLN A 1 126 ? -21.917 -6.660 8.921 1.00 87.00 126 GLN A N 1
ATOM 1026 C CA . GLN A 1 126 ? -22.044 -6.353 7.509 1.00 87.00 126 GLN A CA 1
ATOM 1027 C C . GLN A 1 126 ? -23.518 -6.080 7.244 1.00 87.00 126 GLN A C 1
ATOM 1029 O O . GLN A 1 126 ? -24.363 -6.930 7.519 1.00 87.00 126 GLN A O 1
ATOM 1034 N N . ASN A 1 127 ? -23.819 -4.888 6.743 1.00 83.88 127 ASN A N 1
ATOM 1035 C CA . ASN A 1 127 ? -25.147 -4.609 6.223 1.00 83.88 127 ASN A CA 1
ATOM 1036 C C . ASN A 1 127 ? -25.191 -5.143 4.794 1.00 83.88 127 ASN A C 1
ATOM 1038 O O . ASN A 1 127 ? -24.324 -4.814 3.985 1.00 83.88 127 ASN A O 1
ATOM 1042 N N . VAL A 1 128 ? -26.185 -5.972 4.492 1.00 76.75 128 VAL A N 1
ATOM 1043 C CA . VAL A 1 128 ? -26.509 -6.303 3.105 1.00 76.75 128 VAL A CA 1
ATOM 1044 C C . VAL A 1 128 ? -27.236 -5.088 2.543 1.00 76.75 128 VAL A C 1
ATOM 1046 O O . VAL A 1 128 ? -28.209 -4.630 3.141 1.00 76.75 128 VAL A O 1
ATOM 1049 N N . ALA A 1 129 ? -26.730 -4.510 1.456 1.00 67.94 129 ALA A N 1
ATOM 1050 C CA . ALA A 1 129 ? -27.435 -3.427 0.788 1.00 67.94 129 ALA A CA 1
ATOM 1051 C C . ALA A 1 129 ? -28.736 -3.987 0.190 1.00 67.94 129 ALA A C 1
ATOM 1053 O O . ALA A 1 129 ? -28.689 -4.912 -0.612 1.00 67.94 129 ALA A O 1
ATOM 1054 N N . GLU A 1 130 ? -29.887 -3.427 0.568 1.00 69.56 130 GLU A N 1
ATOM 1055 C CA . GLU A 1 130 ? -31.199 -3.717 -0.040 1.00 69.56 130 GLU A CA 1
ATOM 1056 C C . GLU A 1 130 ? -31.353 -2.994 -1.392 1.00 69.56 130 GLU A C 1
ATOM 1058 O O . GLU A 1 130 ? -32.378 -2.386 -1.690 1.00 69.56 130 GLU A O 1
ATOM 1063 N N . ILE A 1 131 ? -30.286 -2.974 -2.185 1.00 69.25 131 ILE A N 1
ATOM 1064 C CA . ILE A 1 131 ? -30.265 -2.413 -3.530 1.00 69.25 131 ILE A CA 1
ATOM 1065 C C . ILE A 1 131 ? -30.008 -3.611 -4.437 1.00 69.25 131 ILE A C 1
ATOM 1067 O O . ILE A 1 131 ? -29.030 -4.330 -4.225 1.00 69.25 131 ILE A O 1
ATOM 1071 N N . ASP A 1 132 ? -30.907 -3.848 -5.394 1.00 68.44 132 ASP A N 1
ATOM 1072 C CA . ASP A 1 132 ? -30.694 -4.842 -6.449 1.00 68.44 132 ASP A CA 1
ATOM 1073 C C . ASP A 1 132 ? -29.371 -4.570 -7.185 1.00 68.44 132 ASP A C 1
ATOM 1075 O O . ASP A 1 132 ? -28.797 -3.482 -7.084 1.00 68.44 132 ASP A O 1
ATOM 1079 N N . GLU A 1 133 ? -28.870 -5.563 -7.923 1.00 72.81 133 GLU A N 1
ATOM 1080 C CA . GLU A 1 133 ? -27.632 -5.444 -8.697 1.00 72.81 133 GLU A CA 1
ATOM 1081 C C . GLU A 1 133 ? -27.620 -4.138 -9.505 1.00 72.81 133 GLU A C 1
ATOM 1083 O O . GLU A 1 133 ? -28.432 -3.938 -10.411 1.00 72.81 133 GLU A O 1
ATOM 1088 N N . ILE A 1 134 ? -26.706 -3.225 -9.155 1.00 78.19 134 ILE A N 1
ATOM 1089 C CA . ILE A 1 134 ? -26.477 -2.017 -9.945 1.00 78.19 134 ILE A CA 1
ATOM 1090 C C . ILE A 1 134 ? -25.997 -2.512 -11.312 1.00 78.19 134 ILE A C 1
ATOM 1092 O O . ILE A 1 134 ? -24.946 -3.162 -11.362 1.00 78.19 134 ILE A O 1
ATOM 1096 N N . PRO A 1 135 ? -26.736 -2.251 -12.407 1.00 86.06 135 PRO A N 1
ATOM 1097 C CA . PRO A 1 135 ? -26.308 -2.694 -13.718 1.00 86.06 135 PRO A CA 1
ATOM 1098 C C . PRO A 1 135 ? -24.969 -2.029 -14.021 1.00 86.06 135 PRO A C 1
ATOM 1100 O O . PRO A 1 135 ? -24.827 -0.808 -13.933 1.00 86.06 135 PRO A O 1
ATOM 1103 N N . TRP A 1 136 ? -23.982 -2.850 -14.341 1.00 84.88 136 TRP A N 1
ATOM 1104 C CA . TRP A 1 136 ? -22.656 -2.412 -14.733 1.00 84.88 136 TRP A CA 1
ATOM 1105 C C . TRP A 1 136 ? -22.308 -3.084 -16.055 1.00 84.88 136 TRP A C 1
ATOM 1107 O O . TRP A 1 136 ? -22.718 -4.213 -16.324 1.00 84.88 136 TRP A O 1
ATOM 1117 N N . GLU A 1 137 ? -21.560 -2.372 -16.886 1.00 90.19 137 GLU A N 1
ATOM 1118 C CA . GLU A 1 137 ? -21.048 -2.882 -18.151 1.00 90.19 137 GLU A CA 1
ATOM 1119 C C . GLU A 1 137 ? -19.527 -2.723 -18.139 1.00 90.19 137 GLU A C 1
ATOM 1121 O O . GLU A 1 137 ? -19.004 -1.654 -17.814 1.00 90.19 137 GLU A O 1
ATOM 1126 N N . GLU A 1 138 ? -18.803 -3.801 -18.448 1.00 91.31 138 GLU A N 1
ATOM 1127 C CA . GLU A 1 138 ? -17.359 -3.737 -18.667 1.00 91.31 138 GLU A CA 1
ATOM 1128 C C . GLU A 1 138 ? -17.087 -3.366 -20.120 1.00 91.31 138 GLU A C 1
ATOM 1130 O O . GLU A 1 138 ? -17.462 -4.098 -21.038 1.00 91.31 138 GLU A O 1
ATOM 1135 N N . HIS A 1 139 ? -16.380 -2.261 -20.336 1.00 91.06 139 HIS A N 1
ATOM 1136 C CA . HIS A 1 139 ? -15.887 -1.895 -21.657 1.00 91.06 139 HIS A CA 1
ATOM 1137 C C . HIS A 1 139 ? -14.377 -2.099 -21.702 1.00 91.06 139 HIS A C 1
ATOM 1139 O O . HIS A 1 139 ? -13.613 -1.384 -21.056 1.00 91.06 139 HIS A O 1
ATOM 1145 N N . ILE A 1 140 ? -13.942 -3.087 -22.483 1.00 91.56 140 ILE A N 1
ATOM 1146 C CA . ILE A 1 140 ? -12.525 -3.305 -22.768 1.00 91.56 140 ILE A CA 1
ATOM 1147 C C . ILE A 1 140 ? -12.178 -2.502 -24.021 1.00 91.56 140 ILE A C 1
ATOM 1149 O O . ILE A 1 140 ? -12.444 -2.931 -25.145 1.00 91.56 140 ILE A O 1
ATOM 1153 N N . GLU A 1 141 ? -11.583 -1.327 -23.831 1.00 87.88 141 GLU A N 1
ATOM 1154 C CA . GLU A 1 141 ? -11.121 -0.476 -24.927 1.00 87.88 141 GLU A CA 1
ATOM 1155 C C . GLU A 1 141 ? -9.635 -0.712 -25.204 1.00 87.88 141 GLU A C 1
ATOM 1157 O O . GLU A 1 141 ? -8.756 -0.373 -24.410 1.00 87.88 141 GLU A O 1
ATOM 1162 N N . ALA A 1 142 ? -9.336 -1.303 -26.360 1.00 87.69 142 ALA A N 1
ATOM 1163 C CA . ALA A 1 142 ? -7.962 -1.475 -26.805 1.00 87.69 142 ALA A CA 1
ATOM 1164 C C . ALA A 1 142 ? -7.412 -0.147 -27.349 1.00 87.69 142 ALA A C 1
ATOM 1166 O O . ALA A 1 142 ? -7.819 0.322 -28.413 1.00 87.69 142 ALA A O 1
ATOM 1167 N N . VAL A 1 143 ? -6.441 0.437 -26.647 1.00 82.69 143 VAL A N 1
ATOM 1168 C CA . VAL A 1 143 ? -5.736 1.639 -27.106 1.00 82.69 143 VAL A CA 1
ATOM 1169 C C . VAL A 1 143 ? -4.543 1.228 -27.965 1.00 82.69 143 VAL A C 1
ATOM 1171 O O . VAL A 1 143 ? -3.642 0.522 -27.514 1.00 82.69 143 VAL A O 1
ATOM 1174 N N . THR A 1 144 ? -4.521 1.677 -29.222 1.00 83.94 144 THR A N 1
ATOM 1175 C CA . THR A 1 144 ? -3.353 1.497 -30.093 1.00 83.94 144 THR A CA 1
ATOM 1176 C C . THR A 1 144 ? -2.388 2.657 -29.887 1.00 83.94 144 THR A C 1
ATOM 1178 O O . THR A 1 144 ? -2.736 3.802 -30.169 1.00 83.94 144 THR A O 1
ATOM 1181 N N . LEU A 1 145 ? -1.168 2.356 -29.436 1.00 83.25 145 LEU A N 1
ATOM 1182 C CA . LEU A 1 145 ? -0.117 3.360 -29.271 1.00 83.25 145 LEU A CA 1
ATOM 1183 C C . LEU A 1 145 ? 0.215 4.030 -30.621 1.00 83.25 145 LEU A C 1
ATOM 1185 O O . LEU A 1 145 ? 0.475 3.322 -31.605 1.00 83.25 145 LEU A O 1
ATOM 1189 N N . PRO A 1 146 ? 0.265 5.374 -30.683 1.00 85.25 146 PRO A N 1
ATOM 1190 C CA . PRO A 1 146 ? 0.796 6.104 -31.825 1.00 85.25 146 PRO A CA 1
ATOM 1191 C C . PRO A 1 146 ? 2.209 5.628 -32.203 1.00 85.25 146 PRO A C 1
ATOM 1193 O O . PRO A 1 146 ? 2.980 5.226 -31.329 1.00 85.25 146 PRO A O 1
ATOM 1196 N N . PRO A 1 147 ? 2.617 5.725 -33.484 1.00 85.00 147 PRO A N 1
ATOM 1197 C CA . PRO A 1 147 ? 3.911 5.208 -33.934 1.00 85.00 147 PRO A CA 1
ATOM 1198 C C . PRO A 1 147 ? 5.124 5.735 -33.154 1.00 85.00 147 PRO A C 1
ATOM 1200 O O . PRO A 1 147 ? 6.053 4.973 -32.911 1.00 85.00 147 PRO A O 1
ATOM 1203 N N . ALA A 1 148 ? 5.108 7.009 -32.744 1.00 82.00 148 ALA A N 1
ATOM 1204 C CA . ALA A 1 148 ? 6.198 7.616 -31.976 1.00 82.00 148 ALA A CA 1
ATOM 1205 C C . ALA A 1 148 ? 6.302 7.025 -30.558 1.00 82.00 148 ALA A C 1
ATOM 1207 O O . ALA A 1 148 ? 7.378 6.621 -30.131 1.00 82.00 148 ALA A O 1
ATOM 1208 N N . GLU A 1 149 ? 5.177 6.893 -29.855 1.00 81.00 149 GLU A N 1
ATOM 1209 C CA . GLU A 1 149 ? 5.128 6.288 -28.516 1.00 81.00 149 GLU A CA 1
ATOM 1210 C C . GLU A 1 149 ? 5.486 4.802 -28.566 1.00 81.00 149 GLU A C 1
ATOM 1212 O O . GLU A 1 149 ? 6.256 4.307 -27.743 1.00 81.00 149 GLU A O 1
ATOM 1217 N N . ARG A 1 150 ? 5.012 4.097 -29.600 1.00 85.75 150 ARG A N 1
ATOM 1218 C CA . ARG A 1 150 ? 5.368 2.697 -29.831 1.00 85.75 150 ARG A CA 1
ATOM 1219 C C . ARG A 1 150 ? 6.866 2.521 -30.084 1.00 85.75 150 ARG A C 1
ATOM 1221 O O . ARG A 1 150 ? 7.439 1.553 -29.597 1.00 85.75 150 ARG A O 1
ATOM 1228 N N . ALA A 1 151 ? 7.503 3.436 -30.816 1.00 84.75 151 ALA A N 1
ATOM 1229 C CA . ALA A 1 151 ? 8.943 3.383 -31.059 1.00 84.75 151 ALA A CA 1
ATOM 1230 C C . ALA A 1 151 ? 9.743 3.562 -29.759 1.00 84.75 151 ALA A C 1
ATOM 1232 O O . ALA A 1 151 ? 10.656 2.787 -29.493 1.00 84.75 151 ALA A O 1
ATOM 1233 N N . ILE A 1 152 ? 9.346 4.521 -28.918 1.00 81.75 152 ILE A N 1
ATOM 1234 C CA . ILE A 1 152 ? 9.951 4.759 -27.598 1.00 81.75 152 ILE A CA 1
ATOM 1235 C C . ILE A 1 152 ? 9.781 3.543 -26.674 1.00 81.75 152 ILE A C 1
ATOM 1237 O O . ILE A 1 152 ? 10.683 3.216 -25.896 1.00 81.75 152 ILE A O 1
ATOM 1241 N N . TYR A 1 153 ? 8.624 2.881 -26.733 1.00 85.38 153 TYR A N 1
ATOM 1242 C CA . TYR A 1 153 ? 8.369 1.657 -25.981 1.00 85.38 153 TYR A CA 1
ATOM 1243 C C . TYR A 1 153 ? 9.266 0.506 -26.447 1.00 85.38 153 TYR A C 1
ATOM 1245 O O . TYR A 1 153 ? 9.961 -0.093 -25.631 1.00 85.38 153 TYR A O 1
ATOM 1253 N N . MET A 1 154 ? 9.281 0.231 -27.755 1.00 87.31 154 MET A N 1
ATOM 1254 C CA . MET A 1 154 ? 10.079 -0.847 -28.351 1.00 87.31 154 MET A CA 1
ATOM 1255 C C . MET A 1 154 ? 11.577 -0.638 -28.116 1.00 87.31 154 MET A C 1
ATOM 1257 O O . MET A 1 154 ? 12.312 -1.595 -27.893 1.00 87.31 154 MET A O 1
ATOM 1261 N N . GLU A 1 155 ? 12.038 0.612 -28.130 1.00 85.56 155 GLU A N 1
ATOM 1262 C CA . GLU A 1 155 ? 13.420 0.958 -27.809 1.00 85.56 155 GLU A CA 1
ATOM 1263 C C . GLU A 1 155 ? 13.788 0.575 -26.369 1.00 85.56 155 GLU A C 1
ATOM 1265 O O . GLU A 1 155 ? 14.796 -0.105 -26.158 1.00 85.56 155 GLU A O 1
ATOM 1270 N N . LEU A 1 156 ? 12.944 0.929 -25.392 1.00 83.69 156 LEU A N 1
ATOM 1271 C CA . LEU A 1 156 ? 13.157 0.544 -23.996 1.00 83.69 156 LEU A CA 1
ATOM 1272 C C . LEU A 1 156 ? 13.094 -0.972 -23.825 1.00 83.69 156 LEU A C 1
ATOM 1274 O O . LEU A 1 156 ? 13.922 -1.547 -23.123 1.00 83.69 156 LEU A O 1
ATOM 1278 N N . GLU A 1 157 ? 12.122 -1.618 -24.465 1.00 86.25 157 GLU A N 1
ATOM 1279 C CA . GLU A 1 157 ? 11.946 -3.066 -24.417 1.00 86.25 157 GLU A CA 1
ATOM 1280 C C . GLU A 1 157 ? 13.199 -3.788 -24.922 1.00 86.25 157 GLU A C 1
ATOM 1282 O O . GLU A 1 157 ? 13.752 -4.629 -24.211 1.00 86.25 157 GLU A O 1
ATOM 1287 N N . HIS A 1 158 ? 13.699 -3.414 -26.102 1.00 86.06 158 HIS A N 1
ATOM 1288 C CA . HIS A 1 158 ? 14.928 -3.977 -26.654 1.00 86.06 158 HIS A CA 1
ATOM 1289 C C . HIS A 1 158 ? 16.134 -3.707 -25.751 1.00 86.06 158 HIS A C 1
ATOM 1291 O O . HIS A 1 158 ? 16.962 -4.596 -25.545 1.00 86.06 158 HIS A O 1
ATOM 1297 N N . HIS A 1 159 ? 16.229 -2.509 -25.168 1.00 78.75 159 HIS A N 1
ATOM 1298 C CA . HIS A 1 159 ? 17.323 -2.175 -24.262 1.00 78.75 159 HIS A CA 1
ATOM 1299 C C . HIS A 1 159 ? 17.313 -3.046 -22.998 1.00 78.75 159 HIS A C 1
ATOM 1301 O O . HIS A 1 159 ? 18.348 -3.580 -22.600 1.00 78.75 159 HIS A O 1
ATOM 1307 N N . LEU A 1 160 ? 16.136 -3.251 -22.400 1.00 79.81 160 LEU A N 1
ATOM 1308 C CA . LEU A 1 160 ? 15.955 -4.106 -21.226 1.00 79.81 160 LEU A CA 1
ATOM 1309 C C . LEU A 1 160 ? 16.209 -5.585 -21.544 1.00 79.81 160 LEU A C 1
ATOM 1311 O O . LEU A 1 160 ? 16.781 -6.305 -20.723 1.00 79.81 160 LEU A O 1
ATOM 1315 N N . GLN A 1 161 ? 15.812 -6.046 -22.732 1.00 81.00 161 GLN A N 1
ATOM 1316 C CA . GLN A 1 161 ? 16.098 -7.403 -23.201 1.00 81.00 161 GLN A CA 1
ATOM 1317 C C . GLN A 1 161 ? 17.605 -7.628 -23.388 1.00 81.00 161 GLN A C 1
ATOM 1319 O O . GLN A 1 161 ? 18.126 -8.648 -22.933 1.00 81.00 161 GLN A O 1
ATOM 1324 N N . ALA A 1 162 ? 18.317 -6.665 -23.984 1.00 76.81 162 ALA A N 1
ATOM 1325 C CA . ALA A 1 162 ? 19.765 -6.728 -24.189 1.00 76.81 162 ALA A CA 1
ATOM 1326 C C . ALA A 1 162 ? 20.561 -6.742 -22.870 1.00 76.81 162 ALA A C 1
ATOM 1328 O O . ALA A 1 162 ? 21.618 -7.364 -22.790 1.00 76.81 162 ALA A O 1
ATOM 1329 N N . MET A 1 163 ? 20.040 -6.108 -21.815 1.00 69.69 163 MET A N 1
ATOM 1330 C CA . MET A 1 163 ? 20.647 -6.097 -20.476 1.00 69.69 163 MET A CA 1
ATOM 1331 C C . MET A 1 163 ? 20.417 -7.387 -19.662 1.00 69.69 163 MET A C 1
ATOM 1333 O O . MET A 1 163 ? 20.832 -7.453 -18.503 1.00 69.69 163 MET A O 1
ATOM 1337 N N . GLU A 1 164 ? 19.788 -8.406 -20.261 1.00 61.34 164 GLU A N 1
ATOM 1338 C CA . GLU A 1 164 ? 19.302 -9.638 -19.632 1.00 61.34 164 GLU A CA 1
ATOM 1339 C C . GLU A 1 164 ? 18.462 -9.380 -18.364 1.00 61.34 164 GLU A C 1
ATOM 1341 O O . GLU A 1 164 ? 18.983 -9.135 -17.274 1.00 61.34 164 GLU A O 1
ATOM 1346 N N . MET A 1 165 ? 17.146 -9.601 -18.453 1.00 54.84 165 MET A N 1
ATOM 1347 C CA . MET A 1 165 ? 16.159 -9.522 -17.351 1.00 54.84 165 MET A CA 1
ATOM 1348 C C . MET A 1 165 ? 16.532 -10.286 -16.049 1.00 54.84 165 MET A C 1
ATOM 1350 O O . MET A 1 165 ? 15.858 -10.163 -15.025 1.00 54.84 165 MET A O 1
ATOM 1354 N N . LYS A 1 166 ? 17.610 -11.084 -16.033 1.00 51.56 166 LYS A N 1
ATOM 1355 C CA . LYS A 1 166 ? 18.151 -11.746 -14.833 1.00 51.56 166 LYS A CA 1
ATOM 1356 C C . LYS A 1 166 ? 18.829 -10.777 -13.850 1.00 51.56 166 LYS A C 1
ATOM 1358 O O . LYS A 1 166 ? 18.910 -11.100 -12.664 1.00 51.56 166 LYS A O 1
ATOM 1363 N N . THR A 1 167 ? 19.245 -9.587 -14.290 1.00 51.66 167 THR A N 1
ATOM 1364 C CA . THR A 1 167 ? 19.818 -8.521 -13.437 1.00 51.66 167 THR A CA 1
ATOM 1365 C C . THR A 1 167 ? 18.766 -7.795 -12.583 1.00 51.66 167 THR A C 1
ATOM 1367 O O . THR A 1 167 ? 19.091 -7.164 -11.578 1.00 51.66 167 THR A O 1
ATOM 1370 N N . VAL A 1 168 ? 17.475 -7.970 -12.876 1.00 51.44 168 VAL A N 1
ATOM 1371 C CA . VAL A 1 168 ? 16.352 -7.315 -12.175 1.00 51.44 168 VAL A CA 1
ATOM 1372 C C . VAL A 1 168 ? 16.226 -7.770 -10.713 1.00 51.44 168 VAL A C 1
ATOM 1374 O O . VAL A 1 168 ? 15.834 -6.999 -9.835 1.00 51.44 168 VAL A O 1
ATOM 1377 N N . LYS A 1 169 ? 16.640 -9.007 -10.396 1.00 48.91 169 LYS A N 1
ATOM 1378 C CA . LYS A 1 169 ? 16.746 -9.471 -8.998 1.00 48.91 169 LYS A CA 1
ATOM 1379 C C . LYS A 1 169 ? 17.923 -8.830 -8.244 1.00 48.91 169 LYS A C 1
ATOM 1381 O O . LYS A 1 169 ? 17.884 -8.807 -7.014 1.00 48.91 169 LYS A O 1
ATOM 1386 N N . ALA A 1 170 ? 18.928 -8.303 -8.948 1.00 46.56 170 ALA A N 1
ATOM 1387 C CA . ALA A 1 170 ? 20.096 -7.644 -8.361 1.00 46.56 170 ALA A CA 1
ATOM 1388 C C . ALA A 1 170 ? 19.830 -6.167 -8.021 1.00 46.56 170 ALA A C 1
ATOM 1390 O O . ALA A 1 170 ? 20.250 -5.721 -6.959 1.00 46.56 170 ALA A O 1
ATOM 1391 N N . VAL A 1 171 ? 19.017 -5.441 -8.801 1.00 48.66 171 VAL A N 1
ATOM 1392 C CA . VAL A 1 171 ? 18.665 -4.031 -8.500 1.00 48.66 171 VAL A CA 1
ATOM 1393 C C . VAL A 1 171 ? 17.882 -3.892 -7.182 1.00 48.66 171 VAL A C 1
ATOM 1395 O O . VAL A 1 171 ? 18.128 -2.985 -6.387 1.00 48.66 171 VAL A O 1
ATOM 1398 N N . LYS A 1 172 ? 17.004 -4.854 -6.852 1.00 44.88 172 LYS A N 1
ATOM 1399 C CA . LYS A 1 172 ? 16.372 -4.914 -5.514 1.00 44.88 172 LYS A CA 1
ATOM 1400 C C . LYS A 1 172 ? 17.363 -5.249 -4.386 1.00 44.88 172 LYS A C 1
ATOM 1402 O O . LYS A 1 172 ? 17.069 -4.970 -3.221 1.00 44.88 172 LYS A O 1
ATOM 1407 N N . ALA A 1 173 ? 18.510 -5.853 -4.699 1.00 43.28 173 ALA A N 1
ATOM 1408 C CA . ALA A 1 173 ? 19.550 -6.207 -3.735 1.00 43.28 173 ALA A CA 1
ATOM 1409 C C . ALA A 1 173 ? 20.598 -5.091 -3.542 1.00 43.28 173 ALA A C 1
ATOM 1411 O O . ALA A 1 173 ? 21.077 -4.929 -2.418 1.00 43.28 173 ALA A O 1
ATOM 1412 N N . SER A 1 174 ? 20.899 -4.287 -4.569 1.00 42.41 174 SER A N 1
ATOM 1413 C CA . SER A 1 174 ? 21.938 -3.240 -4.539 1.00 42.41 174 SER A CA 1
ATOM 1414 C C . SER A 1 174 ? 21.517 -1.949 -3.831 1.00 42.41 174 SER A C 1
ATOM 1416 O O . SER A 1 174 ? 22.365 -1.251 -3.281 1.00 42.41 174 SER A O 1
ATOM 1418 N N . ASN A 1 175 ? 20.213 -1.718 -3.627 1.00 44.81 175 ASN A N 1
ATOM 1419 C CA . ASN A 1 175 ? 19.741 -0.718 -2.653 1.00 44.81 175 ASN A CA 1
ATOM 1420 C C . ASN A 1 175 ? 20.150 -1.060 -1.200 1.00 44.81 175 ASN A C 1
ATOM 1422 O O . ASN A 1 175 ? 19.833 -0.337 -0.253 1.00 44.81 175 ASN A O 1
ATOM 1426 N N . LYS A 1 176 ? 20.827 -2.199 -0.982 1.00 45.25 176 LYS A N 1
ATOM 1427 C CA . LYS A 1 176 ? 21.382 -2.591 0.304 1.00 45.25 176 LYS A CA 1
ATOM 1428 C C . LYS A 1 176 ? 22.812 -3.130 0.179 1.00 45.25 176 LYS A C 1
ATOM 1430 O O . LYS A 1 176 ? 23.012 -4.341 0.200 1.00 45.25 176 LYS A O 1
ATOM 1435 N N . ARG A 1 177 ? 23.768 -2.198 0.272 1.00 39.47 177 ARG A N 1
ATOM 1436 C CA . ARG A 1 177 ? 25.210 -2.324 0.602 1.00 39.47 177 ARG A CA 1
ATOM 1437 C C . ARG A 1 177 ? 26.096 -1.953 -0.580 1.00 39.47 177 ARG A C 1
ATOM 1439 O O . ARG A 1 177 ? 26.000 -2.574 -1.627 1.00 39.47 177 ARG A O 1
ATOM 1446 N N . GLY A 1 178 ? 26.993 -0.995 -0.334 1.00 42.84 178 GLY A N 1
ATOM 1447 C CA . GLY A 1 178 ? 28.088 -0.582 -1.211 1.00 42.84 178 GLY A CA 1
ATOM 1448 C C . GLY A 1 178 ? 29.100 -1.693 -1.494 1.00 42.84 178 GLY A C 1
ATOM 1449 O O . GLY A 1 178 ? 30.238 -1.634 -1.042 1.00 42.84 178 GLY A O 1
ATOM 1450 N N . ALA A 1 179 ? 28.671 -2.714 -2.230 1.00 42.16 179 ALA A N 1
ATOM 1451 C CA . ALA A 1 179 ? 29.544 -3.432 -3.140 1.00 42.16 179 ALA A CA 1
ATOM 1452 C C . ALA A 1 179 ? 29.673 -2.563 -4.397 1.00 42.16 179 ALA A C 1
ATOM 1454 O O . ALA A 1 179 ? 28.679 -1.971 -4.812 1.00 42.16 179 ALA A O 1
ATOM 1455 N N . GLY A 1 180 ? 30.893 -2.429 -4.924 1.00 45.00 180 GLY A N 1
ATOM 1456 C CA . GLY A 1 180 ? 31.208 -1.537 -6.040 1.00 45.00 180 GLY A CA 1
ATOM 1457 C C . GLY A 1 180 ? 30.162 -1.625 -7.145 1.00 45.00 180 GLY A C 1
ATOM 1458 O O . GLY A 1 180 ? 29.821 -2.717 -7.597 1.00 45.00 180 GLY A O 1
ATOM 1459 N N . GLU A 1 181 ? 29.628 -0.467 -7.513 1.00 49.97 181 GLU A N 1
ATOM 1460 C CA . GLU A 1 181 ? 28.638 -0.332 -8.564 1.00 49.97 181 GLU A CA 1
ATOM 1461 C C . GLU A 1 181 ? 29.229 -0.878 -9.865 1.00 49.97 181 GLU A C 1
ATOM 1463 O O . GLU A 1 181 ? 30.175 -0.322 -10.419 1.00 49.97 181 GLU A O 1
ATOM 1468 N N . SER A 1 182 ? 28.724 -2.027 -10.317 1.00 61.75 182 SER A N 1
ATOM 1469 C CA . SER A 1 182 ? 29.078 -2.530 -11.638 1.00 61.75 182 SER A CA 1
ATOM 1470 C C . SER A 1 182 ? 28.513 -1.553 -12.665 1.00 61.75 182 SER A C 1
ATOM 1472 O O . SER A 1 182 ? 27.352 -1.164 -12.552 1.00 61.75 182 SER A O 1
ATOM 1474 N N . ASP A 1 183 ? 29.295 -1.190 -13.680 1.00 63.28 183 ASP A N 1
ATOM 1475 C CA . ASP A 1 183 ? 28.873 -0.322 -14.794 1.00 63.28 183 ASP A CA 1
ATOM 1476 C C . ASP A 1 183 ? 27.507 -0.745 -15.389 1.00 63.28 183 ASP A C 1
ATOM 1478 O O . ASP A 1 183 ? 26.652 0.081 -15.701 1.00 63.28 183 ASP A O 1
ATOM 1482 N N . LYS A 1 184 ? 27.217 -2.054 -15.394 1.00 63.03 184 LYS A N 1
ATOM 1483 C CA . LYS A 1 184 ? 25.912 -2.609 -15.795 1.00 63.03 184 LYS A CA 1
ATOM 1484 C C . LYS A 1 184 ? 24.743 -2.156 -14.908 1.00 63.03 184 LYS A C 1
ATOM 1486 O O . LYS A 1 184 ? 23.653 -1.914 -15.416 1.00 63.03 184 LYS A O 1
ATOM 1491 N N . GLU A 1 185 ? 24.941 -2.061 -13.594 1.00 65.44 185 GLU A N 1
ATOM 1492 C CA . GLU A 1 185 ? 23.908 -1.622 -12.646 1.00 65.44 185 GLU A CA 1
ATOM 1493 C C . GLU A 1 185 ? 23.683 -0.106 -12.696 1.00 65.44 185 GLU A C 1
ATOM 1495 O O . GLU A 1 185 ? 22.540 0.334 -12.555 1.00 65.44 185 GLU A O 1
ATOM 1500 N N . ALA A 1 186 ? 24.739 0.678 -12.936 1.00 68.62 186 ALA A N 1
ATOM 1501 C CA . ALA A 1 186 ? 24.639 2.123 -13.135 1.00 68.62 186 ALA A CA 1
ATOM 1502 C C . ALA A 1 186 ? 23.791 2.450 -14.374 1.00 68.62 186 ALA A C 1
ATOM 1504 O O . ALA A 1 186 ? 22.788 3.159 -14.266 1.00 68.62 186 ALA A O 1
ATOM 1505 N N . ARG A 1 187 ? 24.128 1.834 -15.518 1.00 68.50 187 ARG A N 1
ATOM 1506 C CA . ARG A 1 187 ? 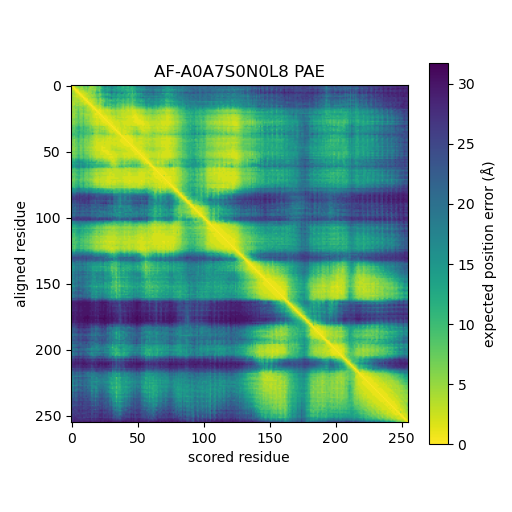23.391 1.989 -16.783 1.00 68.50 187 ARG A CA 1
ATOM 1507 C C . ARG A 1 187 ? 21.938 1.525 -16.662 1.00 68.50 187 ARG A C 1
ATOM 1509 O O . ARG A 1 187 ? 21.030 2.188 -17.149 1.00 68.50 187 ARG A O 1
ATOM 1516 N N . LEU A 1 188 ? 21.684 0.413 -15.965 1.00 70.19 188 LEU A N 1
ATOM 1517 C CA . LEU A 1 188 ? 20.318 -0.072 -15.746 1.00 70.19 188 LEU A CA 1
ATOM 1518 C C . LEU A 1 188 ? 19.492 0.894 -14.879 1.00 70.19 188 LEU A C 1
ATOM 1520 O O . LEU A 1 188 ? 18.303 1.082 -15.133 1.00 70.19 188 LEU A O 1
ATOM 1524 N N . ARG A 1 189 ? 20.100 1.532 -13.872 1.00 70.69 189 ARG A N 1
ATOM 1525 C CA . ARG A 1 189 ? 19.405 2.518 -13.031 1.00 70.69 189 ARG A CA 1
ATOM 1526 C C . ARG A 1 189 ? 19.076 3.795 -13.793 1.00 70.69 189 ARG A C 1
ATOM 1528 O O . ARG A 1 189 ? 17.985 4.325 -13.615 1.00 70.69 189 ARG A O 1
ATOM 1535 N N . GLU A 1 190 ? 19.986 4.259 -14.641 1.00 72.06 190 GLU A N 1
ATOM 1536 C CA . GLU A 1 190 ? 19.752 5.403 -15.525 1.00 72.06 190 GLU A CA 1
ATOM 1537 C C . GLU A 1 190 ? 18.543 5.159 -16.440 1.00 72.06 190 GLU A C 1
ATOM 1539 O O . GLU A 1 190 ? 17.651 5.997 -16.537 1.00 72.06 190 GLU A O 1
ATOM 1544 N N . VAL A 1 191 ? 18.449 3.959 -17.020 1.00 70.19 191 VAL A N 1
ATOM 1545 C CA . VAL A 1 191 ? 17.353 3.564 -17.920 1.00 70.19 191 VAL A CA 1
ATOM 1546 C C . VAL A 1 191 ? 16.015 3.401 -17.193 1.00 70.19 191 VAL A C 1
ATOM 1548 O O . VAL A 1 191 ? 14.969 3.755 -17.739 1.00 70.19 191 VAL A O 1
ATOM 1551 N N . LEU A 1 192 ? 16.025 2.856 -15.972 1.00 69.69 192 LEU A N 1
ATOM 1552 C CA . LEU A 1 192 ? 14.811 2.660 -15.170 1.00 69.69 192 LEU A CA 1
ATOM 1553 C C . LEU A 1 192 ? 14.321 3.957 -14.505 1.00 69.69 192 LEU A C 1
ATOM 1555 O O . LEU A 1 192 ? 13.128 4.073 -14.202 1.00 69.69 192 LEU A O 1
ATOM 1559 N N . GLY A 1 193 ? 15.210 4.932 -14.290 1.00 74.25 193 GLY A N 1
ATOM 1560 C CA . GLY A 1 193 ? 14.900 6.220 -13.676 1.00 74.25 193 GLY A CA 1
ATOM 1561 C C . GLY A 1 193 ? 14.198 6.060 -12.324 1.00 74.25 193 GLY A C 1
ATOM 1562 O O . GLY A 1 193 ? 14.750 5.505 -11.376 1.00 74.25 193 GLY A O 1
ATOM 1563 N N . ALA A 1 194 ? 12.952 6.535 -12.242 1.00 67.31 194 ALA A N 1
ATOM 1564 C CA . ALA A 1 194 ? 12.109 6.452 -11.044 1.00 67.31 194 ALA A CA 1
ATOM 1565 C C . ALA A 1 194 ? 11.289 5.146 -10.925 1.00 67.31 194 ALA A C 1
ATOM 1567 O O . ALA A 1 194 ? 10.417 5.047 -10.061 1.00 67.31 194 ALA A O 1
ATOM 1568 N N . SER A 1 195 ? 11.491 4.164 -11.805 1.00 75.00 195 SER A N 1
ATOM 1569 C CA . SER A 1 195 ? 10.704 2.922 -11.829 1.00 75.00 195 SER A CA 1
ATOM 1570 C C . SER A 1 195 ? 11.387 1.806 -11.049 1.00 75.00 195 SER A C 1
ATOM 1572 O O . SER A 1 195 ? 12.591 1.587 -11.170 1.00 75.00 195 SER A O 1
ATOM 1574 N N . GLY A 1 196 ? 10.613 1.081 -10.240 1.00 68.56 196 GLY A N 1
ATOM 1575 C CA . GLY A 1 196 ? 11.125 0.002 -9.400 1.00 68.56 196 GLY A CA 1
ATOM 1576 C C . GLY A 1 196 ? 11.318 -1.317 -10.146 1.00 68.56 196 GLY A C 1
ATOM 1577 O O . GLY A 1 196 ? 12.090 -2.165 -9.687 1.00 68.56 196 GLY A O 1
ATOM 1578 N N . THR A 1 197 ? 10.627 -1.508 -11.275 1.00 74.75 197 THR A N 1
ATOM 1579 C CA . THR A 1 197 ? 10.802 -2.674 -12.150 1.00 74.75 197 THR A CA 1
ATOM 1580 C C . THR A 1 197 ? 10.814 -2.292 -13.636 1.00 74.75 197 THR A C 1
ATOM 1582 O O . THR A 1 197 ? 10.287 -1.239 -14.007 1.00 74.75 197 THR A O 1
ATOM 1585 N N . PRO A 1 198 ? 11.399 -3.139 -14.504 1.00 75.62 198 PRO A N 1
ATOM 1586 C CA . PRO A 1 198 ? 11.346 -2.959 -15.955 1.00 75.62 198 PRO A CA 1
ATOM 1587 C C . PRO A 1 198 ? 9.920 -2.909 -16.505 1.00 75.62 198 PRO A C 1
ATOM 1589 O O . PRO A 1 198 ? 9.627 -2.102 -17.380 1.00 75.62 198 PRO A O 1
ATOM 1592 N N . GLU A 1 199 ? 9.015 -3.730 -15.969 1.00 79.69 199 GLU A N 1
ATOM 1593 C CA . GLU A 1 199 ? 7.609 -3.756 -16.383 1.00 79.69 199 GLU A CA 1
ATOM 1594 C C . GLU A 1 199 ? 6.897 -2.455 -16.002 1.00 79.69 199 GLU A C 1
ATOM 1596 O O . GLU A 1 199 ? 6.125 -1.919 -16.790 1.00 79.69 199 GLU A O 1
ATOM 1601 N N . GLU A 1 200 ? 7.199 -1.906 -14.822 1.00 79.38 200 GLU A N 1
ATOM 1602 C CA . GLU A 1 200 ? 6.695 -0.601 -14.396 1.00 79.38 200 GLU A CA 1
ATOM 1603 C C . GLU A 1 200 ? 7.230 0.524 -15.296 1.00 79.38 200 GLU A C 1
ATOM 1605 O O . GLU A 1 200 ? 6.474 1.419 -15.672 1.00 79.38 200 GLU A O 1
ATOM 1610 N N . ALA A 1 201 ? 8.508 0.466 -15.688 1.00 79.19 201 ALA A N 1
ATOM 1611 C CA . ALA A 1 201 ? 9.105 1.435 -16.607 1.00 79.19 201 ALA A CA 1
ATOM 1612 C C . ALA A 1 201 ? 8.431 1.396 -17.990 1.00 79.19 201 ALA A C 1
ATOM 1614 O O . ALA A 1 201 ? 8.062 2.438 -18.532 1.00 79.19 201 ALA A O 1
ATOM 1615 N N . LEU A 1 202 ? 8.210 0.193 -18.529 1.00 80.88 202 LEU A N 1
ATOM 1616 C CA . LEU A 1 202 ? 7.497 -0.030 -19.789 1.00 80.88 202 LEU A CA 1
ATOM 1617 C C . LEU A 1 202 ? 6.043 0.457 -19.717 1.00 80.88 202 LEU A C 1
ATOM 1619 O O . LEU A 1 202 ? 5.564 1.116 -20.642 1.00 80.88 202 LEU A O 1
ATOM 1623 N N . LEU A 1 203 ? 5.354 0.195 -18.603 1.00 79.81 203 LEU A N 1
ATOM 1624 C CA . LEU A 1 203 ? 3.977 0.635 -18.389 1.00 79.81 203 LEU A CA 1
ATOM 1625 C C . LEU A 1 203 ? 3.873 2.162 -18.301 1.00 79.81 203 LEU A C 1
ATOM 1627 O O . LEU A 1 203 ? 2.977 2.751 -18.906 1.00 79.81 203 LEU A O 1
ATOM 16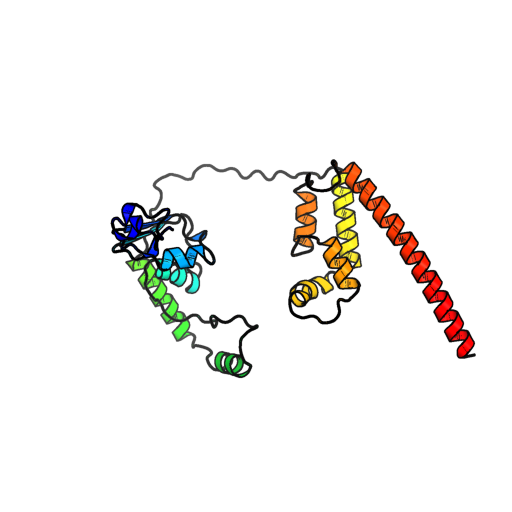31 N N . LYS A 1 204 ? 4.799 2.824 -17.599 1.00 77.19 204 LYS A N 1
ATOM 1632 C CA . LYS A 1 204 ? 4.849 4.292 -17.528 1.00 77.19 204 LYS A CA 1
ATOM 1633 C C . LYS A 1 204 ? 5.065 4.912 -18.906 1.00 77.19 204 LYS A C 1
ATOM 1635 O O . LYS A 1 204 ? 4.343 5.838 -19.258 1.00 77.19 204 LYS A O 1
ATOM 1640 N N . ARG A 1 205 ? 5.965 4.346 -19.722 1.00 74.12 205 ARG A N 1
ATOM 1641 C CA . ARG A 1 205 ? 6.172 4.800 -21.109 1.00 74.12 205 ARG A CA 1
ATOM 1642 C C . ARG A 1 205 ? 4.930 4.626 -21.999 1.00 74.12 205 ARG A C 1
ATOM 1644 O O . ARG A 1 205 ? 4.773 5.399 -22.935 1.00 74.12 205 ARG A O 1
ATOM 1651 N N . CYS A 1 206 ? 4.054 3.656 -21.713 1.00 69.31 206 CYS A N 1
ATOM 1652 C CA . CYS A 1 206 ? 2.791 3.456 -22.447 1.00 69.31 206 CYS A CA 1
ATOM 1653 C C . CYS A 1 206 ? 1.642 4.360 -21.994 1.00 69.31 206 CYS A C 1
ATOM 1655 O O . CYS A 1 206 ? 0.722 4.603 -22.765 1.00 69.31 206 CYS A O 1
ATOM 1657 N N . SER A 1 207 ? 1.626 4.753 -20.721 1.00 65.69 207 SER A N 1
ATOM 1658 C CA . SER A 1 207 ? 0.449 5.361 -20.083 1.00 65.69 207 SER A CA 1
ATOM 1659 C C . SER A 1 207 ? 0.570 6.867 -19.896 1.00 65.69 207 SER A C 1
ATOM 1661 O O . SER A 1 207 ? -0.441 7.550 -19.757 1.00 65.69 207 SER A O 1
ATOM 1663 N N . HIS A 1 208 ? 1.792 7.393 -19.888 1.00 55.72 208 HIS A N 1
ATOM 1664 C CA . HIS A 1 208 ? 2.043 8.785 -19.575 1.00 55.72 208 HIS A CA 1
ATOM 1665 C C . HIS A 1 208 ? 3.174 9.303 -20.461 1.00 55.72 208 HIS A C 1
ATOM 1667 O O . HIS A 1 208 ? 4.351 9.047 -20.197 1.00 55.72 208 HIS A O 1
ATOM 1673 N N . PHE A 1 209 ? 2.834 10.065 -21.506 1.00 56.19 209 PHE A N 1
ATOM 1674 C CA . PHE A 1 209 ? 3.828 10.954 -22.091 1.00 56.19 209 PHE A CA 1
ATOM 1675 C C . PHE A 1 209 ? 4.085 12.056 -21.065 1.00 56.19 209 PHE A C 1
ATOM 1677 O O . PHE A 1 209 ? 3.259 12.948 -20.869 1.00 56.19 209 PHE A O 1
ATOM 1684 N N . ASP A 1 210 ? 5.179 11.924 -20.321 1.00 49.88 210 ASP A N 1
ATOM 1685 C CA . ASP A 1 210 ? 5.516 12.860 -19.265 1.00 49.88 210 ASP A CA 1
ATOM 1686 C C . ASP A 1 210 ? 5.880 14.219 -19.862 1.00 49.88 210 ASP A C 1
ATOM 1688 O O . ASP A 1 210 ? 6.997 14.438 -20.320 1.00 49.88 210 ASP A O 1
ATOM 1692 N N . LEU A 1 211 ? 4.921 15.148 -19.829 1.00 47.59 211 LEU A N 1
ATOM 1693 C CA . LEU A 1 211 ? 5.142 16.578 -20.065 1.00 47.59 211 LEU A CA 1
ATOM 1694 C C . LEU A 1 211 ? 6.164 17.184 -19.079 1.00 47.59 211 LEU A C 1
ATOM 1696 O O . LEU A 1 211 ? 6.542 18.340 -19.257 1.00 47.59 211 LEU A O 1
ATOM 1700 N N . ALA A 1 212 ? 6.595 16.447 -18.042 1.00 46.25 212 ALA A N 1
ATOM 1701 C CA . ALA A 1 212 ? 7.675 16.840 -17.139 1.00 46.25 212 ALA A CA 1
ATOM 1702 C C . ALA A 1 212 ? 9.079 16.380 -17.589 1.00 46.25 212 ALA A C 1
ATOM 1704 O O . ALA A 1 212 ? 10.067 16.756 -16.955 1.00 46.25 212 ALA A O 1
ATOM 1705 N N . GLY A 1 213 ? 9.196 15.607 -18.675 1.00 53.78 213 GLY A N 1
ATOM 1706 C CA . GLY A 1 213 ? 10.467 15.419 -19.377 1.00 53.78 213 GLY A CA 1
ATOM 1707 C C . GLY A 1 213 ? 10.863 16.670 -20.174 1.00 53.78 213 GLY A C 1
ATOM 1708 O O . GLY A 1 213 ? 10.023 17.505 -20.501 1.00 53.78 213 GLY A O 1
ATOM 1709 N N . ALA A 1 214 ? 12.146 16.806 -20.528 1.00 52.94 214 ALA A N 1
ATOM 1710 C CA . ALA A 1 214 ? 12.635 17.924 -21.350 1.00 52.94 214 ALA A CA 1
ATOM 1711 C C . ALA A 1 214 ? 11.993 17.980 -22.757 1.00 52.94 214 ALA A C 1
ATOM 1713 O O . ALA A 1 214 ? 12.017 19.022 -23.415 1.00 52.94 214 ALA A O 1
ATOM 1714 N N . ALA A 1 215 ? 11.396 16.874 -23.208 1.00 56.38 215 ALA A N 1
ATOM 1715 C CA . ALA A 1 215 ? 10.729 16.754 -24.493 1.00 56.38 215 ALA A CA 1
ATOM 1716 C C . ALA A 1 215 ? 9.225 17.060 -24.391 1.00 56.38 215 ALA A C 1
ATOM 1718 O O . ALA A 1 215 ? 8.457 16.349 -23.752 1.00 56.38 215 ALA A O 1
ATOM 1719 N N . SER A 1 216 ? 8.778 18.081 -25.120 1.00 63.09 216 SER A N 1
ATOM 1720 C CA . SER A 1 216 ? 7.376 18.521 -25.177 1.00 63.09 216 SER A CA 1
ATOM 1721 C C . SER A 1 216 ? 6.450 17.618 -26.010 1.00 63.09 216 SER A C 1
ATOM 1723 O O . SER A 1 216 ? 5.240 17.835 -26.034 1.00 63.09 216 SER A O 1
ATOM 1725 N N . SER A 1 217 ? 6.990 16.623 -26.728 1.00 70.88 217 SER A N 1
ATOM 1726 C CA . SER A 1 217 ? 6.214 15.694 -27.563 1.00 70.88 217 SER A CA 1
ATOM 1727 C C . SER A 1 217 ? 6.931 14.361 -27.792 1.00 70.88 217 SER A C 1
ATOM 1729 O O . SER A 1 217 ? 8.161 14.297 -27.763 1.00 70.88 217 SER A O 1
ATOM 1731 N N . ALA A 1 218 ? 6.172 13.305 -28.115 1.00 71.69 218 ALA A N 1
ATOM 1732 C CA . ALA A 1 218 ? 6.720 11.977 -28.414 1.00 71.69 218 ALA A CA 1
ATOM 1733 C C . ALA A 1 218 ? 7.733 11.972 -29.565 1.00 71.69 218 ALA A C 1
ATOM 1735 O O . ALA A 1 218 ? 8.640 11.148 -29.586 1.00 71.69 218 ALA A O 1
ATOM 1736 N N . ARG A 1 219 ? 7.635 12.916 -30.507 1.00 77.44 219 ARG A N 1
ATOM 1737 C CA . ARG A 1 219 ? 8.639 13.067 -31.569 1.00 77.44 219 ARG A CA 1
ATOM 1738 C C . ARG A 1 219 ? 9.953 13.631 -31.041 1.00 77.44 219 ARG A C 1
ATOM 1740 O O . ARG A 1 219 ? 10.997 13.074 -31.348 1.00 77.44 219 ARG A O 1
ATOM 1747 N N . ALA A 1 220 ? 9.890 14.665 -30.205 1.00 77.75 220 ALA A N 1
ATOM 1748 C CA . ALA A 1 220 ? 11.080 15.247 -29.588 1.00 77.75 220 ALA A CA 1
ATOM 1749 C C . ALA A 1 220 ? 11.807 14.224 -28.698 1.00 77.75 220 ALA A C 1
ATOM 1751 O O . ALA A 1 220 ? 13.027 14.127 -28.744 1.00 77.75 220 ALA A O 1
ATOM 1752 N N . ALA A 1 221 ? 11.060 13.389 -27.969 1.00 75.75 221 ALA A N 1
ATOM 1753 C CA . ALA A 1 221 ? 11.648 12.296 -27.196 1.00 75.75 221 ALA A CA 1
ATOM 1754 C C . ALA A 1 221 ? 12.308 11.230 -28.093 1.00 75.75 221 ALA A C 1
ATOM 1756 O O . ALA A 1 221 ? 13.364 10.714 -27.745 1.00 75.75 221 ALA A O 1
ATOM 1757 N N . CYS A 1 222 ? 11.736 10.914 -29.264 1.00 79.25 222 CYS A N 1
ATOM 1758 C CA . CYS A 1 222 ? 12.403 10.034 -30.233 1.00 79.25 222 CYS A CA 1
ATOM 1759 C C . CYS A 1 222 ? 13.729 10.634 -30.724 1.00 79.25 222 CYS A C 1
ATOM 1761 O O . CYS A 1 222 ? 14.719 9.916 -30.810 1.00 79.25 222 CYS A O 1
ATOM 1763 N N . GLU A 1 223 ? 13.753 11.930 -31.047 1.00 82.56 223 GLU A N 1
ATOM 1764 C CA . GLU A 1 223 ? 14.962 12.627 -31.511 1.00 82.56 223 GLU A CA 1
ATOM 1765 C C . GLU A 1 223 ? 16.051 12.658 -30.430 1.00 82.56 223 GLU A C 1
ATOM 1767 O O . GLU A 1 223 ? 17.214 12.381 -30.718 1.00 82.56 223 GLU A O 1
ATOM 1772 N N . GLU A 1 224 ? 15.671 12.908 -29.176 1.00 80.75 224 GLU A N 1
ATOM 1773 C CA . GLU A 1 224 ? 16.579 12.845 -28.028 1.00 80.75 224 GLU A CA 1
ATOM 1774 C C . GLU A 1 224 ? 17.158 11.437 -27.843 1.00 80.75 224 GLU A C 1
ATOM 1776 O O . GLU A 1 224 ? 18.369 11.277 -27.700 1.00 80.75 224 GLU A O 1
ATOM 1781 N N . VAL A 1 225 ? 16.316 10.401 -27.924 1.00 79.88 225 VAL A N 1
ATOM 1782 C CA . VAL A 1 225 ? 16.768 9.005 -27.850 1.00 79.88 225 VAL A CA 1
ATOM 1783 C C . VAL A 1 225 ? 17.753 8.689 -28.975 1.00 79.88 225 VAL A C 1
ATOM 1785 O O . VAL A 1 225 ? 18.783 8.073 -28.714 1.00 79.88 225 VAL A O 1
ATOM 1788 N N . VAL A 1 226 ? 17.492 9.135 -30.207 1.00 85.19 226 VAL A N 1
ATOM 1789 C CA . VAL A 1 226 ? 18.428 8.946 -31.328 1.00 85.19 226 VAL A CA 1
ATOM 1790 C C . VAL A 1 226 ? 19.774 9.603 -31.026 1.00 85.19 226 VAL A C 1
ATOM 1792 O O . VAL A 1 226 ? 20.797 8.930 -31.125 1.00 85.19 226 VAL A O 1
ATOM 1795 N N . ALA A 1 227 ? 19.782 10.860 -30.574 1.00 86.12 227 ALA A N 1
ATOM 1796 C CA . ALA A 1 227 ? 21.015 11.572 -30.239 1.00 86.12 227 ALA A CA 1
ATOM 1797 C C . ALA A 1 227 ? 21.817 10.869 -29.126 1.00 86.12 227 ALA A C 1
ATOM 1799 O O . ALA A 1 227 ? 23.036 10.722 -29.229 1.00 86.12 227 ALA A O 1
ATOM 1800 N N . VAL A 1 228 ? 21.138 10.371 -28.086 1.00 83.12 228 VAL A N 1
ATOM 1801 C CA . VAL A 1 228 ? 21.774 9.589 -27.012 1.00 83.12 228 VAL A CA 1
ATOM 1802 C C . VAL A 1 228 ? 22.382 8.294 -27.556 1.00 83.12 228 VAL A C 1
ATOM 1804 O O . VAL A 1 228 ? 23.503 7.938 -27.193 1.00 83.12 228 VAL A O 1
ATOM 1807 N N . ARG A 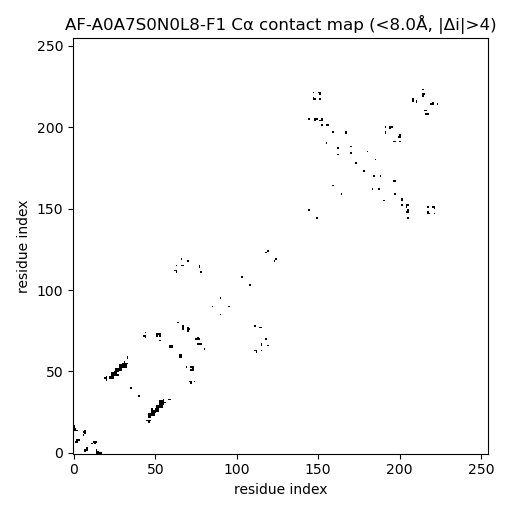1 229 ? 21.680 7.582 -28.445 1.00 82.69 229 ARG A N 1
ATOM 1808 C CA . ARG A 1 229 ? 22.177 6.328 -29.033 1.00 82.69 229 ARG A CA 1
ATOM 1809 C C . ARG A 1 229 ? 23.341 6.541 -29.991 1.00 82.69 229 ARG A C 1
ATOM 1811 O O . ARG A 1 229 ? 24.259 5.726 -29.995 1.00 82.69 229 ARG A O 1
ATOM 1818 N N . GLU A 1 230 ? 23.342 7.628 -30.754 1.00 89.19 230 GLU A N 1
ATOM 1819 C CA . GLU A 1 230 ? 24.479 8.008 -31.597 1.00 89.19 230 GLU A CA 1
ATOM 1820 C C . GLU A 1 230 ? 25.720 8.322 -30.755 1.00 89.19 230 GLU A C 1
ATOM 1822 O O . GLU A 1 230 ? 26.806 7.833 -31.065 1.00 89.19 230 GLU A O 1
ATOM 1827 N N . ALA A 1 231 ? 25.562 9.049 -29.644 1.00 87.38 231 ALA A N 1
ATOM 1828 C CA . ALA A 1 231 ? 26.662 9.309 -28.717 1.00 87.38 231 ALA A CA 1
ATOM 1829 C C . ALA A 1 231 ? 27.217 8.009 -28.106 1.00 87.38 231 ALA A C 1
ATOM 1831 O O . ALA A 1 231 ? 28.422 7.767 -28.154 1.00 87.38 231 ALA A O 1
ATOM 1832 N N . GLN A 1 232 ? 26.338 7.124 -27.619 1.00 83.19 232 GLN A N 1
ATOM 1833 C CA . GLN A 1 232 ? 26.736 5.818 -27.077 1.00 83.19 232 GLN A CA 1
ATOM 1834 C C . GLN A 1 232 ? 27.449 4.940 -28.115 1.00 83.19 232 GLN A C 1
ATOM 1836 O O . GLN A 1 232 ? 28.396 4.232 -27.778 1.00 83.19 232 GLN A O 1
ATOM 1841 N N . LEU A 1 233 ? 27.017 4.982 -29.378 1.00 87.06 233 LEU A N 1
ATOM 1842 C CA . LEU A 1 233 ? 27.664 4.258 -30.471 1.00 87.06 233 LEU A CA 1
ATOM 1843 C C . LEU A 1 233 ? 29.099 4.755 -30.693 1.00 87.06 233 LEU A C 1
ATOM 1845 O O . LEU A 1 233 ? 30.009 3.938 -30.836 1.00 87.06 233 LEU A O 1
ATOM 1849 N N . GLU A 1 234 ? 29.307 6.071 -30.728 1.00 91.94 234 GLU A N 1
ATOM 1850 C CA . GLU A 1 234 ? 30.641 6.650 -30.906 1.00 91.94 234 GLU A CA 1
ATOM 1851 C C . GLU A 1 234 ? 31.566 6.348 -29.725 1.00 91.94 234 GLU A C 1
ATOM 1853 O O . GLU A 1 234 ? 32.740 6.040 -29.934 1.00 91.94 234 GLU A O 1
ATOM 1858 N N . ASP A 1 235 ? 31.050 6.355 -28.498 1.00 87.62 235 ASP A N 1
ATOM 1859 C CA . ASP A 1 235 ? 31.846 6.002 -27.323 1.00 87.62 235 ASP A CA 1
ATOM 1860 C C . ASP A 1 235 ? 32.199 4.507 -27.299 1.00 87.62 235 ASP A C 1
ATOM 1862 O O . ASP A 1 235 ? 33.369 4.165 -27.132 1.00 87.62 235 ASP A O 1
ATOM 1866 N N . CYS A 1 236 ? 31.260 3.608 -27.620 1.00 85.00 236 CYS A N 1
ATOM 1867 C CA . CYS A 1 236 ? 31.570 2.181 -27.764 1.00 85.00 236 CYS A CA 1
ATOM 1868 C C . CYS A 1 236 ? 32.579 1.896 -28.889 1.00 85.00 236 CYS A C 1
ATOM 1870 O O . CYS A 1 236 ? 33.386 0.974 -28.768 1.00 85.00 236 CYS A O 1
ATOM 1872 N N . LYS A 1 237 ? 32.565 2.664 -29.990 1.00 91.50 237 LYS A N 1
ATOM 1873 C CA . LYS A 1 237 ? 33.589 2.538 -31.042 1.00 91.50 237 LYS A CA 1
ATOM 1874 C C . LYS A 1 237 ? 34.975 2.899 -30.514 1.00 91.50 237 LYS A C 1
ATOM 1876 O O . LYS A 1 237 ? 35.921 2.172 -30.808 1.00 91.50 237 LYS A O 1
ATOM 1881 N N . LYS A 1 238 ? 35.093 3.986 -29.744 1.00 91.75 238 LYS A N 1
ATOM 1882 C CA . LYS A 1 238 ? 36.367 4.397 -29.132 1.00 91.75 238 LYS A CA 1
ATOM 1883 C C . LYS A 1 238 ? 36.868 3.337 -28.154 1.00 91.75 238 LYS A C 1
ATOM 1885 O O . LYS A 1 238 ? 37.990 2.865 -28.320 1.00 91.75 238 LYS A O 1
ATOM 1890 N N . GLU A 1 239 ? 36.013 2.885 -27.237 1.00 87.88 239 GLU A N 1
ATOM 1891 C CA . GLU A 1 239 ? 36.339 1.813 -26.284 1.00 87.88 239 GLU A CA 1
ATOM 1892 C C . GLU A 1 239 ? 36.813 0.545 -27.010 1.00 87.88 239 GLU A C 1
ATOM 1894 O O . GLU A 1 239 ? 37.836 -0.038 -26.660 1.00 87.88 239 GLU A O 1
ATOM 1899 N N . LEU A 1 240 ? 36.120 0.140 -28.081 1.00 90.38 240 LEU A N 1
ATOM 1900 C CA . LEU A 1 240 ? 36.518 -1.022 -28.874 1.00 90.38 240 LEU A CA 1
ATOM 1901 C C . LEU A 1 240 ? 37.903 -0.833 -29.507 1.00 90.38 240 LEU A C 1
ATOM 1903 O O . LEU A 1 240 ? 38.711 -1.762 -29.489 1.00 90.38 240 LEU A O 1
ATOM 1907 N N . THR A 1 241 ? 38.191 0.345 -30.069 1.00 93.31 241 THR A N 1
ATOM 1908 C CA . THR A 1 241 ? 39.511 0.618 -30.658 1.00 93.31 241 THR A CA 1
ATOM 1909 C C . THR A 1 241 ? 40.630 0.604 -29.620 1.00 93.31 241 THR A C 1
ATOM 1911 O O . THR A 1 241 ? 41.704 0.077 -29.907 1.00 93.31 241 THR A O 1
ATOM 1914 N N . GLU A 1 242 ? 40.371 1.108 -28.413 1.00 90.75 242 GLU A N 1
ATOM 1915 C CA . GLU A 1 242 ? 41.316 1.073 -27.295 1.00 90.75 242 GLU A CA 1
ATOM 1916 C C . GLU A 1 242 ? 41.574 -0.368 -26.842 1.00 90.75 242 GLU A C 1
ATOM 1918 O O . GLU A 1 242 ? 42.724 -0.801 -26.804 1.00 90.75 242 GLU A O 1
ATOM 1923 N N . CYS A 1 243 ? 40.521 -1.163 -26.625 1.00 88.06 243 CYS A N 1
ATOM 1924 C CA . CYS A 1 243 ? 40.656 -2.572 -26.254 1.00 88.06 243 CYS A CA 1
ATOM 1925 C C . CYS A 1 243 ? 41.405 -3.399 -27.311 1.00 88.06 243 CYS A C 1
ATOM 1927 O O . CYS A 1 243 ? 42.187 -4.282 -26.961 1.00 88.06 243 CYS A O 1
ATOM 1929 N N . ILE A 1 244 ? 41.183 -3.138 -28.605 1.00 92.00 24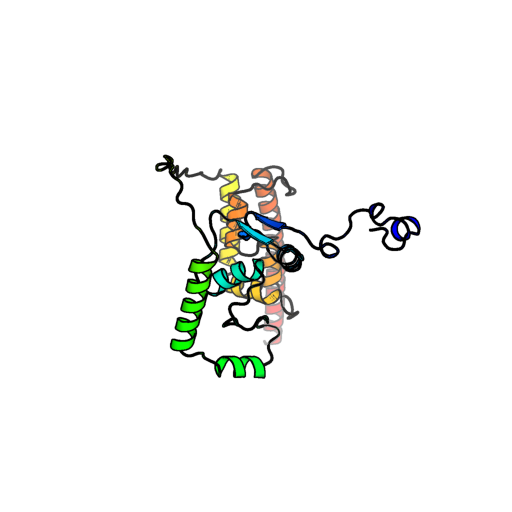4 ILE A N 1
ATOM 1930 C CA . ILE A 1 244 ? 41.915 -3.819 -29.684 1.00 92.00 244 ILE A CA 1
ATOM 1931 C C . ILE A 1 244 ? 43.399 -3.434 -29.656 1.00 92.00 244 ILE A C 1
ATOM 1933 O O . ILE A 1 244 ? 44.252 -4.307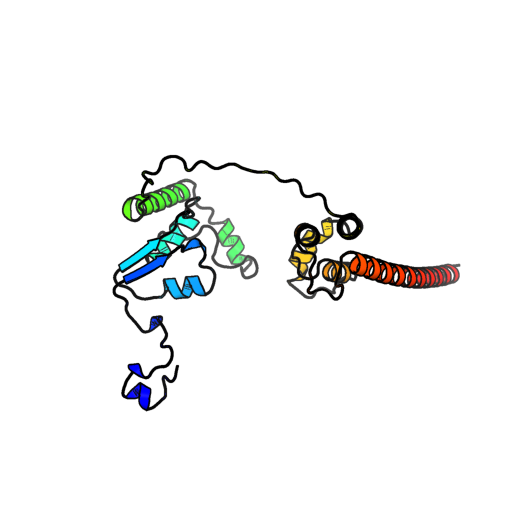 -29.819 1.00 92.00 244 ILE A O 1
ATOM 1937 N N . ALA A 1 245 ? 43.719 -2.156 -29.431 1.00 89.25 245 ALA A N 1
ATOM 1938 C CA . ALA A 1 245 ? 45.102 -1.695 -29.329 1.00 89.25 245 ALA A CA 1
ATOM 1939 C C . ALA A 1 245 ? 45.822 -2.309 -28.115 1.00 89.25 245 ALA A C 1
ATOM 1941 O O . ALA A 1 245 ? 46.952 -2.781 -28.245 1.00 89.25 245 ALA A O 1
ATOM 1942 N N . GLU A 1 246 ? 45.155 -2.375 -26.960 1.00 89.06 246 GLU A N 1
ATOM 1943 C CA . GLU A 1 246 ? 45.670 -3.037 -25.756 1.00 89.06 246 GLU A CA 1
ATOM 1944 C C . GLU A 1 246 ? 45.883 -4.541 -25.970 1.00 89.06 246 GLU A C 1
ATOM 1946 O O . GLU A 1 246 ? 46.934 -5.078 -25.617 1.00 89.06 246 GLU A O 1
ATOM 1951 N N . ALA A 1 247 ? 44.917 -5.227 -26.589 1.00 87.12 247 ALA A N 1
ATOM 1952 C CA . ALA A 1 247 ? 45.028 -6.648 -26.905 1.00 87.12 247 ALA A CA 1
ATOM 1953 C C . ALA A 1 247 ? 46.174 -6.932 -27.890 1.00 87.12 247 ALA A C 1
ATOM 1955 O O . ALA A 1 247 ? 46.887 -7.923 -27.728 1.00 87.12 247 ALA A O 1
ATOM 1956 N N . GLY A 1 248 ? 46.381 -6.054 -28.877 1.00 87.88 248 GLY A N 1
ATOM 1957 C CA . GLY A 1 248 ? 47.519 -6.117 -29.796 1.00 87.88 248 GLY A CA 1
ATOM 1958 C C . GLY A 1 248 ? 48.856 -5.961 -29.071 1.00 87.88 248 GLY A C 1
ATOM 1959 O O . GLY A 1 248 ? 49.736 -6.803 -29.222 1.00 87.88 248 GLY A O 1
ATOM 1960 N N . ALA A 1 249 ? 48.978 -4.957 -28.199 1.00 85.50 249 ALA A N 1
ATOM 1961 C CA . ALA A 1 249 ? 50.187 -4.740 -27.405 1.00 85.50 249 ALA A CA 1
ATOM 1962 C C . ALA A 1 249 ? 50.502 -5.917 -26.461 1.00 85.50 249 ALA A C 1
ATOM 1964 O O . ALA A 1 249 ? 51.663 -6.276 -26.274 1.00 85.50 249 ALA A O 1
ATOM 1965 N N . LEU A 1 250 ? 49.474 -6.544 -25.881 1.00 84.25 250 LEU A N 1
ATOM 1966 C CA . LEU A 1 250 ? 49.626 -7.755 -25.070 1.00 84.25 250 LEU A CA 1
ATOM 1967 C C . LEU A 1 250 ? 50.060 -8.965 -25.905 1.00 84.25 250 LEU A C 1
ATOM 1969 O O . LEU A 1 250 ? 50.842 -9.778 -25.418 1.00 84.25 250 LEU A O 1
ATOM 1973 N N . HIS A 1 251 ? 49.574 -9.095 -27.142 1.00 80.06 251 HIS A N 1
ATOM 1974 C CA . HIS A 1 251 ? 49.993 -10.161 -28.050 1.00 80.06 251 HIS A CA 1
ATOM 1975 C C . HIS A 1 251 ? 51.471 -10.024 -28.435 1.00 80.06 251 HIS A C 1
ATOM 1977 O O . HIS A 1 251 ? 52.218 -10.994 -28.322 1.00 80.06 251 HIS A O 1
ATOM 1983 N N . ASP A 1 252 ? 51.903 -8.811 -28.785 1.00 80.38 252 ASP A N 1
ATOM 1984 C CA . ASP A 1 252 ? 53.294 -8.511 -29.142 1.00 80.38 252 ASP A CA 1
ATOM 1985 C C . ASP A 1 252 ? 54.259 -8.658 -27.952 1.00 80.38 252 ASP A C 1
ATOM 1987 O O . ASP A 1 252 ? 55.439 -8.923 -28.146 1.00 80.38 252 ASP A O 1
ATOM 1991 N N . ALA A 1 253 ? 53.777 -8.514 -26.712 1.00 73.75 253 ALA A N 1
ATOM 1992 C CA . ALA A 1 253 ? 54.572 -8.743 -25.502 1.00 73.75 253 ALA A CA 1
ATOM 1993 C C . ALA A 1 253 ? 54.727 -10.232 -25.128 1.00 73.75 253 ALA A C 1
ATOM 1995 O O . ALA A 1 253 ? 55.553 -10.568 -24.276 1.00 73.75 253 ALA A O 1
ATOM 1996 N N . ILE A 1 254 ? 53.906 -11.114 -25.709 1.00 73.12 254 ILE A N 1
ATOM 1997 C CA . ILE A 1 254 ? 53.930 -12.569 -25.482 1.00 73.12 254 ILE A CA 1
ATOM 1998 C C . ILE A 1 254 ? 54.680 -13.302 -26.615 1.00 73.12 254 ILE A C 1
ATOM 2000 O O . ILE A 1 254 ? 55.135 -14.429 -26.396 1.00 73.12 254 ILE A O 1
ATOM 2004 N N . ALA A 1 255 ? 54.810 -12.682 -27.794 1.00 51.34 255 ALA A N 1
ATOM 2005 C CA . ALA A 1 255 ? 55.569 -13.177 -28.948 1.00 51.34 255 ALA A CA 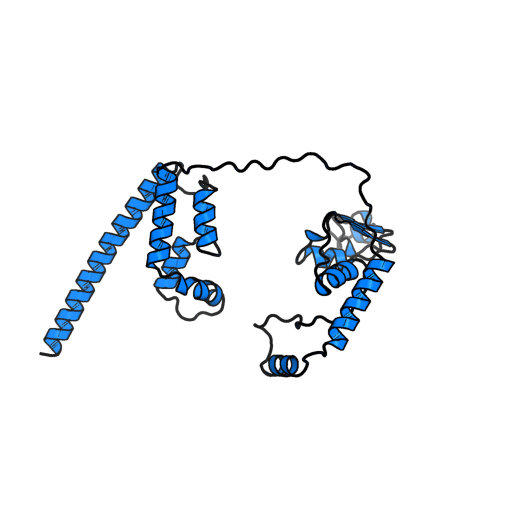1
ATOM 2006 C C . ALA A 1 255 ? 57.074 -12.868 -28.846 1.00 51.34 255 ALA A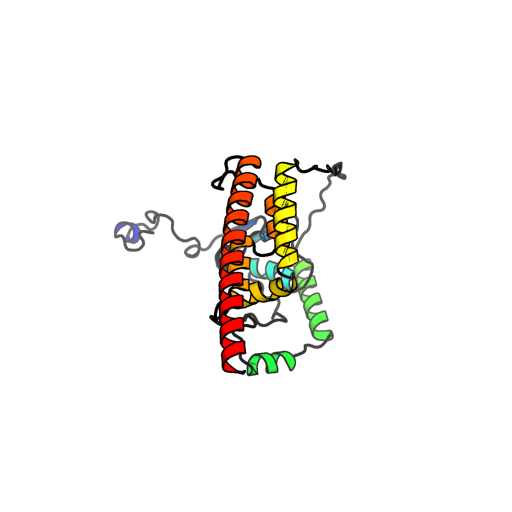 C 1
ATOM 2008 O O . ALA A 1 255 ? 57.867 -13.726 -29.302 1.00 51.34 255 ALA A O 1
#

Foldseek 3Di:
DCCVPPVCVVPVVPDDDDQQLVDAAQEDEAEQCVPDDDPRLVSLLNHHYPYYHYYDPDQDPVALVSLCSVCSNVVHHLDDDLDDPDDPVPDDPVNVVVSVVCPDDPVVRVVSRVSSVVCCVPPNDDDDPPDPPPDDDDDDDDDDDDPLLVVVLVVLVVVCVVLPQVCLVVLVVVVPDPDDDDPSSVVVCVSCPPHSGSVRSSVCSRPDPPCVPPDNDSVSVVVVVVVVVVVVVVVVVVVVVVVVVVVVV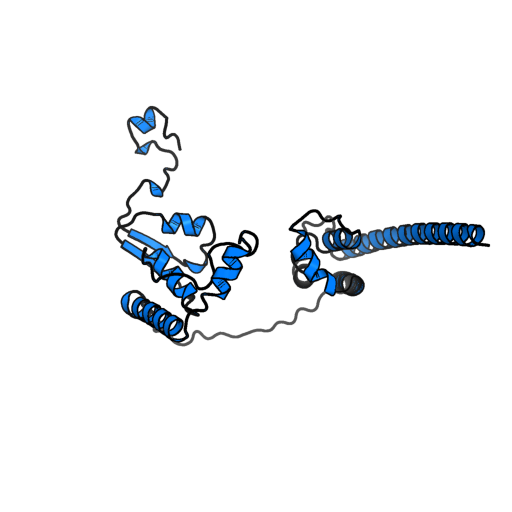VVVVVD

InterPro domains:
  IPR000330 SNF2, N-terminal domain [PF00176] (19-174)
  IPR027417 P-loop containing nucleoside triphosphate hydrolase [SSF52540] (20-80)

Secondary structure (DSSP, 8-state):
--TTSHHHHH-GGG-SS--GGGSEEEEEEESSGGG--HHHHHHHHH-EEEEEEE--SS---SSHHHHHHHHHHTT------SS-SS-TTT--HHHHHHHHH----HHHHHHHHHHHHHHHHHH---PPP-------------PPPPHHHHHHHHHHHHHHHHT-GGGHHHHHHHTS------HHHHHHHHHHTT-SSHHHHHHHHHH---TTSS-SSHHHHHHHHHHHHHHHHHHHHHHHHHHHHHHHHHHHTT-